Protein AF-A0A3M1WP30-F1 (afdb_monomer_lite)

pLDDT: mean 81.54, std 19.22, range [32.16, 98.12]

Secondary structure (DSSP, 8-state):
-----HHHHHHHTBTTB-GGGTHHHHHHS--TTTSSEEEETTTEEEE---GGG-EEEEE-SSTT-SS-SEEEEEE-SSS-EEEEEETTS-EEEEEETTS-EEES-SS-SSSEEESS----S-----SEEEEEE-SSS-EEEEEEE-SEEEEEEEEEEEETTTTEEEEEEEEEEEE--TT--EEEEEEEEEE--BTTTB----EEEEEEE-GGG-BTTB--EEEEEEESS---EETTEEPEEEEEEEEEE-GGGGSSS------------------PPPPPPPPPPPPP---------------

Foldseek 3Di:
DDADALVVVLVVCPPVDDSVVCVCVSVPDDGCPPQQWDADPPPGIGHAQDDDPQFRDFADPDPPDPGGQWTWGWDDDPFTWIFIDGPPADGCWTQTPVQAIEGSDSQDLENYYYPDDDDDPDDFFDPFKDKDFQAQDKDFRFWQDFAWWKKWKWKWDCDPPQRKIKIKIWIWIWHHDQVDIDIDIDMDMDIDADPPRHRQFYKDKDKDWPPVNADVSTIIITIIMYTNHFPDDDPNHGGIMIMHMHTPDDPQVVDSYRDDDDDDPPPPPPPDDDDDDDDDDDDDDDDDDDDDDDDDDDDDDDD

Sequence (303 aa):
MAKRNRDTLTGFFRGAIPPTAYGDLIESTFNLLDDGMDVDKENGLKLSAKGASQKLISFYEQMGDRSPAFSIGLETGQQQGLHIMERGKESRLYLQEGGNVGIGTDTPGYRLEVAGMAAMQGRVGTFAQGYVDADGGWHTILDNIDGCRAFEIMAQINDEKDQRHALTYAVLLIAAGRRGTRKQVRTVRAGSPWFWGRLWNKIGFRWRIDEANSTEGLTRYKLQMRSRTHYGKEGGRNKQMFYRITLLWDRNFEQAQYSPPVLTQDTERRDSRSNRPGTPTSPPKPPKDQKDERPGGIRINPR

Structure (mmCIF, N/CA/C/O backbone):
data_AF-A0A3M1WP30-F1
#
_entry.id   AF-A0A3M1WP30-F1
#
loop_
_atom_site.group_PDB
_atom_site.id
_atom_site.type_symbol
_atom_site.label_atom_id
_atom_site.label_alt_id
_atom_site.label_comp_id
_atom_site.label_asym_id
_atom_site.label_entity_id
_atom_site.label_seq_id
_atom_site.pdbx_PDB_ins_code
_atom_site.Cartn_x
_atom_site.Cartn_y
_atom_site.Cartn_z
_atom_site.occupancy
_atom_site.B_iso_or_equiv
_atom_site.auth_seq_id
_atom_site.auth_comp_id
_atom_site.auth_asym_id
_atom_site.auth_atom_id
_atom_site.pdbx_PDB_model_num
ATOM 1 N N . MET A 1 1 ? -10.562 25.061 38.818 1.00 57.28 1 MET A N 1
ATOM 2 C CA . MET A 1 1 ? -11.383 24.491 39.912 1.00 57.28 1 MET A CA 1
ATOM 3 C C . MET A 1 1 ? -11.086 23.005 40.022 1.00 57.28 1 MET A C 1
ATOM 5 O O . MET A 1 1 ? -10.812 22.393 38.997 1.00 57.28 1 MET A O 1
ATOM 9 N N . ALA A 1 2 ? -11.104 22.438 41.230 1.00 73.50 2 ALA A N 1
ATOM 10 C CA . ALA A 1 2 ? -10.937 20.996 41.418 1.00 73.50 2 ALA A CA 1
ATOM 11 C C . ALA A 1 2 ? -12.149 20.242 40.841 1.00 73.50 2 ALA A C 1
ATOM 13 O O . ALA A 1 2 ? -13.288 20.619 41.120 1.00 73.50 2 ALA A O 1
ATOM 14 N N . LYS A 1 3 ? -11.907 19.202 40.035 1.00 81.50 3 LYS A N 1
ATOM 15 C CA . LYS A 1 3 ? -12.957 18.325 39.492 1.00 81.50 3 LYS A CA 1
ATOM 16 C C . LYS A 1 3 ? -13.497 17.443 40.626 1.00 81.50 3 LYS A C 1
ATOM 18 O O . LYS A 1 3 ? -12.707 16.912 41.401 1.00 81.50 3 LYS A O 1
ATOM 23 N N . ARG A 1 4 ? -14.822 17.320 40.749 1.00 85.56 4 ARG A N 1
ATOM 24 C CA . ARG A 1 4 ? -15.506 16.546 41.803 1.00 85.56 4 ARG A CA 1
ATOM 25 C C . ARG A 1 4 ? -16.461 15.539 41.162 1.00 85.56 4 ARG A C 1
ATOM 27 O O . ARG A 1 4 ? -17.157 15.896 40.214 1.00 85.56 4 ARG A O 1
ATOM 34 N N . ASN A 1 5 ? -16.491 14.314 41.680 1.00 87.88 5 ASN A N 1
ATOM 35 C CA . ASN A 1 5 ? -17.460 13.292 41.275 1.00 87.88 5 ASN A CA 1
ATOM 36 C C . ASN A 1 5 ? -18.841 13.555 41.910 1.00 87.88 5 ASN A C 1
ATOM 38 O O . ASN A 1 5 ? -18.966 14.389 42.819 1.00 87.88 5 ASN A O 1
ATOM 42 N N . ARG A 1 6 ? -19.877 12.859 41.431 1.00 88.38 6 ARG A N 1
ATOM 43 C CA . ARG A 1 6 ? -21.267 13.001 41.894 1.00 88.38 6 ARG A CA 1
ATOM 44 C C . ARG A 1 6 ? -21.424 12.706 43.384 1.00 88.38 6 ARG A C 1
ATOM 46 O O . ARG A 1 6 ? -22.118 13.458 44.067 1.00 88.38 6 ARG A O 1
ATOM 53 N N . ASP A 1 7 ? -20.696 11.730 43.926 1.00 87.88 7 ASP A N 1
ATOM 54 C CA . ASP A 1 7 ? -20.698 11.430 45.367 1.00 87.88 7 ASP A CA 1
ATOM 55 C C . ASP A 1 7 ? -20.225 12.620 46.212 1.00 87.88 7 ASP A C 1
ATOM 57 O O . ASP A 1 7 ? -20.862 13.000 47.200 1.00 87.88 7 ASP A O 1
ATOM 61 N N . THR A 1 8 ? -19.132 13.268 45.799 1.00 87.00 8 THR A N 1
ATOM 62 C CA . THR A 1 8 ? -18.593 14.441 46.501 1.00 87.00 8 THR A CA 1
ATOM 63 C C . THR A 1 8 ? -19.541 15.635 46.398 1.00 87.00 8 THR A C 1
ATOM 65 O O . THR A 1 8 ? -19.716 16.369 47.372 1.00 87.00 8 THR A O 1
ATOM 68 N N . LEU A 1 9 ? -20.166 15.847 45.233 1.00 85.19 9 LEU A N 1
ATOM 69 C CA . LEU A 1 9 ? -21.166 16.904 45.044 1.00 85.19 9 LEU A CA 1
ATOM 70 C C . LEU A 1 9 ? -22.406 16.652 45.908 1.00 85.19 9 LEU A C 1
ATOM 72 O O . LEU A 1 9 ? -22.885 17.566 46.576 1.00 85.19 9 LEU A O 1
ATOM 76 N N . THR A 1 10 ? -22.868 15.406 45.971 1.00 83.75 10 THR A N 1
ATOM 77 C CA . THR A 1 10 ? -24.019 15.016 46.787 1.00 83.75 10 THR A CA 1
ATOM 78 C C . THR A 1 10 ? -23.745 15.206 48.277 1.00 83.75 10 THR A C 1
ATOM 80 O O . THR A 1 10 ? -24.618 15.669 49.015 1.00 83.75 10 THR A O 1
ATOM 83 N N . GLY A 1 11 ? -22.520 14.900 48.717 1.00 83.50 11 GLY A N 1
ATOM 84 C CA . GLY A 1 11 ? -22.050 15.157 50.076 1.00 83.50 11 GLY A CA 1
ATOM 85 C C . GLY A 1 11 ? -21.915 16.644 50.412 1.00 83.50 11 GLY A C 1
ATOM 86 O O . GLY A 1 11 ? -22.199 17.027 51.542 1.00 83.50 11 GLY A O 1
ATOM 87 N N . PHE A 1 12 ? -21.546 17.495 49.449 1.00 81.88 12 PHE A N 1
ATOM 88 C CA . PHE A 1 12 ? -21.363 18.937 49.669 1.00 81.88 12 PHE A CA 1
ATOM 89 C C . PHE A 1 12 ? -22.658 19.656 50.077 1.00 81.88 12 PHE A C 1
ATOM 91 O O . PHE A 1 12 ? -22.625 20.549 50.918 1.00 81.88 12 PHE A O 1
ATOM 98 N N . PHE A 1 13 ? -23.800 19.256 49.513 1.00 76.19 13 PHE A N 1
ATOM 99 C CA . PHE A 1 13 ? -25.110 19.839 49.839 1.00 76.19 13 PHE A CA 1
ATOM 100 C C . PHE A 1 13 ? -25.797 19.176 51.044 1.00 76.19 13 PHE A C 1
ATOM 102 O O . PHE A 1 13 ? -26.856 19.633 51.490 1.00 76.19 13 PHE A O 1
ATOM 109 N N . ARG A 1 14 ? -25.194 18.116 51.597 1.00 70.06 14 ARG A N 1
ATOM 110 C CA . ARG A 1 14 ? -25.759 17.342 52.701 1.00 70.06 14 ARG A CA 1
ATOM 111 C C . ARG A 1 14 ? -25.772 18.209 53.969 1.00 70.06 14 ARG A C 1
ATOM 113 O O . ARG A 1 14 ? -24.731 18.477 54.557 1.00 70.06 14 ARG A O 1
ATOM 120 N N . GLY A 1 15 ? -26.964 18.652 54.373 1.00 69.31 15 GLY A N 1
ATOM 121 C CA . GLY A 1 15 ? -27.196 19.460 55.580 1.00 69.31 15 GLY A CA 1
ATOM 122 C C . GLY A 1 15 ? -27.965 20.763 55.340 1.00 69.31 15 GLY A C 1
ATOM 123 O O . GLY A 1 15 ? -28.643 21.227 56.250 1.00 69.31 15 GLY A O 1
ATOM 124 N N . ALA A 1 16 ? -27.925 21.317 54.123 1.00 70.75 16 ALA A N 1
ATOM 125 C CA . ALA A 1 16 ? -28.704 22.506 53.758 1.00 70.75 16 ALA A CA 1
ATOM 126 C C . ALA A 1 16 ? -30.058 22.146 53.121 1.00 70.75 16 ALA A C 1
ATOM 128 O O . ALA A 1 16 ? -31.047 22.847 53.312 1.00 70.75 16 ALA A O 1
ATOM 129 N N . ILE A 1 17 ? -30.097 21.051 52.356 1.00 77.69 17 ILE A N 1
ATOM 130 C CA . ILE A 1 17 ? -31.265 20.554 51.620 1.00 77.69 17 ILE A CA 1
ATOM 131 C C . ILE A 1 17 ? -31.214 19.010 51.679 1.00 77.69 17 ILE A C 1
ATOM 133 O O . ILE A 1 17 ? -30.114 18.450 51.722 1.00 77.69 17 ILE A O 1
ATOM 137 N N . PRO A 1 18 ? -32.345 18.280 51.736 1.00 79.62 18 PRO A N 1
ATOM 138 C CA . PRO A 1 18 ? -32.331 16.819 51.652 1.00 79.62 18 PRO A CA 1
ATOM 139 C C . PRO A 1 18 ? -31.838 16.326 50.275 1.00 79.62 18 PRO A C 1
ATOM 141 O O . PRO A 1 18 ? -32.223 16.909 49.260 1.00 79.62 18 PRO A O 1
ATOM 144 N N . PRO A 1 19 ? -31.057 15.225 50.205 1.00 75.19 19 PRO A N 1
ATOM 145 C CA . PRO A 1 19 ? -30.537 14.676 48.946 1.00 75.19 19 PRO A CA 1
ATOM 146 C C . PRO A 1 19 ? -31.591 14.414 47.871 1.00 75.19 19 PRO A C 1
ATOM 148 O O . PRO A 1 19 ? -31.321 14.601 46.692 1.00 75.19 19 PRO A O 1
ATOM 151 N N . THR A 1 20 ? -32.809 14.044 48.263 1.00 81.25 20 THR A N 1
ATOM 152 C CA . THR A 1 20 ? -33.926 13.805 47.338 1.00 81.25 20 THR A CA 1
ATOM 153 C C . THR A 1 20 ? -34.357 15.046 46.558 1.00 81.25 20 THR A C 1
ATOM 155 O O . THR A 1 20 ? -34.971 14.906 45.511 1.00 81.25 20 THR A O 1
ATOM 158 N N . ALA A 1 21 ? -34.043 16.256 47.028 1.00 81.38 21 ALA A N 1
ATOM 159 C CA . ALA A 1 21 ? -34.433 17.487 46.345 1.00 81.38 21 ALA A CA 1
ATOM 160 C C . ALA A 1 21 ? -33.435 17.937 45.260 1.00 81.38 21 ALA A C 1
ATOM 162 O O . ALA A 1 21 ? -33.769 18.813 44.468 1.00 81.38 21 ALA A O 1
ATOM 163 N N . TYR A 1 22 ? -32.218 17.378 45.223 1.00 81.94 22 TYR A N 1
ATOM 164 C CA . TYR A 1 22 ? -31.171 17.765 44.262 1.00 81.94 22 TYR A CA 1
ATOM 165 C C . TYR A 1 22 ? -30.431 16.581 43.618 1.00 81.94 22 TYR A C 1
ATOM 167 O O . TYR A 1 22 ? -29.663 16.791 42.680 1.00 81.94 22 TYR A O 1
ATOM 175 N N . GLY A 1 23 ? -30.645 15.352 44.095 1.00 83.19 23 GLY A N 1
ATOM 176 C CA . GLY A 1 23 ? -30.002 14.141 43.582 1.00 83.19 23 GLY A CA 1
ATOM 177 C C . GLY A 1 23 ? -30.267 13.935 42.094 1.00 83.19 23 GLY A C 1
ATOM 178 O O . GLY A 1 23 ? -29.318 13.810 41.330 1.00 83.19 23 GLY A O 1
ATOM 179 N N . ASP A 1 24 ? -31.527 14.044 41.664 1.00 85.38 24 ASP A N 1
ATOM 180 C CA . ASP A 1 24 ? -31.904 13.900 40.251 1.00 85.38 24 ASP A CA 1
ATOM 181 C C . ASP A 1 24 ? -31.203 14.929 39.352 1.00 85.38 24 ASP A C 1
ATOM 183 O O . ASP A 1 24 ? -30.845 14.627 38.214 1.00 85.38 24 ASP A O 1
ATOM 187 N N . LEU A 1 25 ? -30.950 16.142 39.857 1.00 87.94 25 LEU A N 1
ATOM 188 C CA . LEU A 1 25 ? -30.200 17.159 39.122 1.00 87.94 25 LEU A CA 1
ATOM 189 C C . LEU A 1 25 ? -28.723 16.763 38.988 1.00 87.94 25 LEU A C 1
ATOM 191 O O . LEU A 1 25 ? -28.169 16.847 37.897 1.00 87.94 25 LEU A O 1
ATOM 195 N N . ILE A 1 26 ? -28.083 16.318 40.074 1.00 85.44 26 ILE A N 1
ATOM 196 C CA . ILE A 1 26 ? -26.675 15.881 40.045 1.00 85.44 26 ILE A CA 1
ATOM 197 C C . ILE A 1 26 ? -26.499 14.672 39.113 1.00 85.44 26 ILE A C 1
ATOM 199 O O . ILE A 1 26 ? -25.543 14.634 38.336 1.00 85.44 26 ILE A O 1
ATOM 203 N N . GLU A 1 27 ? -27.431 13.722 39.150 1.00 86.06 27 GLU A N 1
ATOM 204 C CA . GLU A 1 27 ? -27.399 12.515 38.320 1.00 86.06 27 GLU A CA 1
ATOM 205 C C . GLU A 1 27 ? -27.688 12.809 36.841 1.00 86.06 27 GLU A C 1
ATOM 207 O O . GLU A 1 27 ? -27.014 12.275 35.965 1.00 86.06 27 GLU A O 1
ATOM 212 N N . SER A 1 28 ? -28.635 13.704 36.539 1.00 85.31 28 SER A N 1
ATOM 213 C CA . SER A 1 28 ? -28.975 14.067 35.152 1.00 85.31 28 SER A CA 1
ATOM 214 C C . SER A 1 28 ? -27.973 15.015 34.486 1.00 85.31 28 SER A C 1
ATOM 216 O O . SER A 1 28 ? -28.001 15.182 33.265 1.00 85.31 28 SER A O 1
ATOM 218 N N . THR A 1 29 ? -27.081 15.641 35.260 1.00 86.00 29 THR A N 1
ATOM 219 C CA . THR A 1 29 ? -26.071 16.559 34.724 1.00 86.00 29 THR A CA 1
ATOM 220 C C . THR A 1 29 ? -24.807 15.806 34.333 1.00 86.00 29 THR A C 1
ATOM 222 O O . THR A 1 29 ? -24.374 14.886 35.022 1.00 86.00 29 THR A O 1
ATOM 225 N N . PHE A 1 30 ? -24.164 16.248 33.255 1.00 83.31 30 PHE A N 1
ATOM 226 C CA . PHE A 1 30 ? -22.874 15.728 32.819 1.00 83.31 30 PHE A CA 1
ATOM 227 C C . PHE A 1 30 ? -21.764 15.958 33.870 1.00 83.31 30 PHE A C 1
ATOM 229 O O . PHE A 1 30 ? -21.541 17.090 34.311 1.00 83.31 30 PHE A O 1
ATOM 236 N N . ASN A 1 31 ? -21.037 14.903 34.244 1.00 87.69 31 ASN A N 1
ATOM 237 C CA . ASN A 1 31 ? -19.919 14.935 35.185 1.00 87.69 31 ASN A CA 1
ATOM 238 C C . ASN A 1 31 ? -18.613 14.469 34.525 1.00 87.69 31 ASN A C 1
ATOM 240 O O . ASN A 1 31 ? -18.486 13.331 34.084 1.00 87.69 31 ASN A O 1
ATOM 244 N N . LEU A 1 32 ? -17.596 15.334 34.555 1.00 82.62 32 LEU A N 1
ATOM 245 C CA . LEU A 1 32 ? -16.324 15.107 33.864 1.00 82.62 32 LEU A CA 1
ATOM 246 C C . LEU A 1 32 ? -15.567 13.845 34.325 1.00 82.62 32 LEU A C 1
ATOM 248 O O . LEU A 1 32 ? -14.841 13.243 33.539 1.00 82.62 32 LEU A O 1
ATOM 252 N N . LEU A 1 33 ? -15.665 13.473 35.607 1.00 82.38 33 LEU A N 1
ATOM 253 C CA . LEU A 1 33 ? -14.934 12.322 36.156 1.00 82.38 33 LEU A CA 1
ATOM 254 C C . LEU A 1 33 ? -15.713 11.021 35.950 1.00 82.38 33 LEU A C 1
ATOM 256 O O . LEU A 1 33 ? -15.149 10.004 35.523 1.00 82.38 33 LEU A O 1
ATOM 260 N N . ASP A 1 34 ? -17.010 11.072 36.234 1.00 84.81 34 ASP A N 1
ATOM 261 C CA . ASP A 1 34 ? -17.861 9.888 36.247 1.00 84.81 34 ASP A CA 1
ATOM 262 C C . ASP A 1 34 ? -18.247 9.462 34.826 1.00 84.81 34 ASP A C 1
ATOM 264 O O . ASP A 1 34 ? -18.150 8.277 34.505 1.00 84.81 34 ASP A O 1
ATOM 268 N N . ASP A 1 35 ? -18.531 10.415 33.933 1.00 86.25 35 ASP A N 1
ATOM 269 C CA . ASP A 1 35 ? -18.965 10.123 32.559 1.00 86.25 35 ASP A CA 1
ATOM 270 C C . ASP A 1 35 ? -17.793 9.868 31.601 1.00 86.25 35 ASP A C 1
ATOM 272 O O . ASP A 1 35 ? -17.994 9.535 30.437 1.00 86.25 35 ASP A O 1
ATOM 276 N N . GLY A 1 36 ? -16.549 10.011 32.076 1.00 85.75 36 GLY A N 1
ATOM 277 C CA . GLY A 1 36 ? -15.356 9.703 31.283 1.00 85.75 36 GLY A CA 1
ATOM 278 C C . GLY A 1 36 ? -15.144 10.627 30.088 1.00 85.75 36 GLY A C 1
ATOM 279 O O . GLY A 1 36 ? -14.413 10.258 29.173 1.00 85.75 36 GLY A O 1
ATOM 280 N N . MET A 1 37 ? -15.760 11.808 30.086 1.00 89.38 37 MET A N 1
ATOM 281 C CA . MET A 1 37 ? -15.593 12.797 29.031 1.00 89.38 37 MET A CA 1
ATOM 282 C C . MET A 1 37 ? -15.163 14.149 29.615 1.00 89.38 37 MET A C 1
ATOM 284 O O . MET A 1 37 ? -15.644 14.599 30.650 1.00 89.38 37 MET A O 1
ATOM 288 N N . ASP A 1 38 ? -14.204 14.797 28.967 1.00 89.81 38 ASP A N 1
ATOM 289 C CA . ASP A 1 38 ? -13.584 16.034 29.446 1.00 89.81 38 ASP A CA 1
ATOM 290 C C . ASP A 1 38 ? -13.132 16.875 28.253 1.00 89.81 38 ASP A C 1
ATOM 292 O O . ASP A 1 38 ? -12.909 16.345 27.166 1.00 89.81 38 ASP A O 1
ATOM 296 N N . VAL A 1 39 ? -12.993 18.184 28.447 1.00 90.00 39 VAL A N 1
ATOM 297 C CA . VAL A 1 39 ? -12.445 19.078 27.424 1.00 90.00 39 VAL A CA 1
ATOM 298 C C . VAL A 1 39 ? -11.394 19.965 28.067 1.00 90.00 39 VAL A C 1
ATOM 300 O O . VAL A 1 39 ? -11.679 20.684 29.026 1.00 90.00 39 VAL A O 1
ATOM 303 N N . ASP A 1 40 ? -10.180 19.942 27.526 1.00 90.88 40 ASP A N 1
ATOM 304 C CA . ASP A 1 40 ? -9.119 20.856 27.939 1.00 90.88 40 ASP A CA 1
ATOM 305 C C . ASP A 1 40 ? -8.350 21.426 26.739 1.00 90.88 40 ASP A C 1
ATOM 307 O O . ASP A 1 40 ? -8.510 20.995 25.597 1.00 90.88 40 ASP A O 1
ATOM 311 N N . LYS A 1 41 ? -7.559 22.474 26.992 1.00 93.44 41 LYS A N 1
ATOM 312 C CA . LYS A 1 41 ? -6.848 23.208 25.935 1.00 93.44 41 LYS A CA 1
ATOM 313 C C . LYS A 1 41 ? -5.716 22.403 25.293 1.00 93.44 41 LYS A C 1
ATOM 315 O O . LYS A 1 41 ? -5.298 22.757 24.198 1.00 93.44 41 LYS A O 1
ATOM 320 N N . GLU A 1 42 ? -5.196 21.396 25.985 1.00 95.75 42 GLU A N 1
ATOM 321 C CA . GLU A 1 42 ? -4.033 20.622 25.547 1.00 95.75 42 GLU A CA 1
ATOM 322 C C . GLU A 1 42 ? -4.457 19.417 24.703 1.00 95.75 42 GLU A C 1
ATOM 324 O O . GLU A 1 42 ? -3.869 19.152 23.660 1.00 95.75 42 GLU A O 1
ATOM 329 N N . ASN A 1 43 ? -5.518 18.728 25.122 1.00 91.31 43 ASN A N 1
ATOM 330 C CA . ASN A 1 43 ? -5.942 17.443 24.572 1.00 91.31 43 ASN A CA 1
ATOM 331 C C . ASN A 1 43 ? -7.258 17.524 23.780 1.00 91.31 43 ASN A C 1
ATOM 333 O O . ASN A 1 43 ? -7.644 16.551 23.137 1.00 91.31 43 ASN A O 1
ATOM 337 N N . GLY A 1 44 ? -7.976 18.651 23.827 1.00 94.19 44 GLY A N 1
ATOM 338 C CA . GLY A 1 44 ? -9.295 18.774 23.207 1.00 94.19 44 GLY A CA 1
ATOM 339 C C . GLY A 1 44 ? -10.339 17.899 23.908 1.00 94.19 44 GLY A C 1
ATOM 340 O O . GLY A 1 44 ? -10.371 17.851 25.138 1.00 94.19 44 GLY A O 1
ATOM 341 N N . LEU A 1 45 ? -11.208 17.236 23.131 1.00 93.50 45 LEU A N 1
ATOM 342 C CA . LEU A 1 45 ? -12.204 16.292 23.649 1.00 93.50 45 LEU A CA 1
ATOM 343 C C . LEU A 1 45 ? -11.530 14.981 24.060 1.00 93.50 45 LEU A C 1
ATOM 345 O O . LEU A 1 45 ? -10.978 14.261 23.232 1.00 93.50 45 LEU A O 1
ATOM 349 N N . LYS A 1 46 ? -11.652 14.644 25.337 1.00 92.50 46 LYS A N 1
ATOM 350 C CA . LYS A 1 46 ? -11.152 13.406 25.924 1.00 92.50 46 LYS A CA 1
ATOM 351 C C . LYS A 1 46 ? -12.321 12.475 26.154 1.00 92.50 46 LYS A C 1
ATOM 353 O O . LYS A 1 46 ? -13.330 12.896 26.711 1.00 92.50 46 LYS A O 1
ATOM 358 N N . LEU A 1 47 ? -12.149 11.220 25.762 1.00 92.50 47 LEU A N 1
ATOM 359 C CA . LEU A 1 47 ? -13.086 10.137 26.019 1.00 92.50 47 LEU A CA 1
ATOM 360 C C . LEU A 1 47 ? -12.317 8.999 26.686 1.00 92.50 47 LEU A C 1
ATOM 362 O O . LEU A 1 47 ? -11.227 8.636 26.248 1.00 92.50 47 LEU A O 1
ATOM 366 N N . SER A 1 48 ? -12.883 8.439 27.742 1.00 89.62 48 SER A N 1
ATOM 367 C CA . SER A 1 48 ? -12.353 7.287 28.454 1.00 89.62 48 SER A CA 1
ATOM 368 C C . SER A 1 48 ? -13.426 6.216 28.472 1.00 89.62 48 SER A C 1
ATOM 370 O O . SER A 1 48 ? -14.556 6.471 28.888 1.00 89.62 48 SER A O 1
ATOM 372 N N . ALA A 1 49 ? -13.076 5.021 28.000 1.00 87.75 49 ALA A N 1
ATOM 373 C CA . ALA A 1 49 ? -14.008 3.914 28.002 1.00 87.75 49 ALA A CA 1
ATOM 374 C C . ALA A 1 49 ? -14.336 3.516 29.447 1.00 87.75 49 ALA A C 1
ATOM 376 O O . ALA A 1 49 ? -13.457 3.461 30.311 1.00 87.75 49 ALA A O 1
ATOM 377 N N . LYS A 1 50 ? -15.617 3.261 29.718 1.00 82.00 50 LYS A N 1
ATOM 378 C CA . LYS A 1 50 ? -16.109 2.914 31.054 1.00 82.00 50 LYS A CA 1
ATOM 379 C C . LYS A 1 50 ? -16.647 1.488 31.080 1.00 82.00 50 LYS A C 1
ATOM 381 O O . LYS A 1 50 ? -17.343 1.040 30.164 1.00 82.00 50 LYS A O 1
ATOM 386 N N . GLY A 1 51 ? -16.361 0.799 32.183 1.00 78.81 51 GLY A N 1
ATOM 387 C CA . GLY A 1 51 ? -16.815 -0.569 32.421 1.00 78.81 51 GLY A CA 1
ATOM 388 C C . GLY A 1 51 ? -16.262 -1.570 31.404 1.00 78.81 51 GLY A C 1
ATOM 389 O O . GLY A 1 51 ? -15.257 -1.328 30.745 1.00 78.81 51 GLY A O 1
ATOM 390 N N . ALA A 1 52 ? -16.934 -2.713 31.275 1.00 81.12 52 ALA A N 1
ATOM 391 C CA . ALA A 1 52 ? -16.465 -3.816 30.437 1.00 81.12 52 ALA A CA 1
ATOM 392 C C . ALA A 1 52 ? -16.675 -3.604 28.926 1.00 81.12 52 ALA A C 1
ATOM 394 O O . ALA A 1 52 ? -16.134 -4.366 28.136 1.00 81.12 52 ALA A O 1
ATOM 395 N N . SER A 1 53 ? -17.472 -2.612 28.503 1.00 82.56 53 SER A N 1
ATOM 396 C CA . SER A 1 53 ? -17.847 -2.491 27.083 1.00 82.56 53 SER A CA 1
ATOM 397 C C . SER A 1 53 ? -16.725 -1.972 26.185 1.00 82.56 53 SER A C 1
ATOM 399 O O . SER A 1 53 ? -16.816 -2.137 24.975 1.00 82.56 53 SER A O 1
ATOM 401 N N . GLN A 1 54 ? -15.735 -1.288 26.769 1.00 89.00 54 GLN A N 1
ATOM 402 C CA . GLN A 1 54 ? -14.648 -0.571 26.090 1.00 89.00 54 GLN A CA 1
ATOM 403 C C . GLN A 1 54 ? -15.069 0.424 24.980 1.00 89.00 54 GLN A C 1
ATOM 405 O O . GLN A 1 54 ? -14.230 0.984 24.271 1.00 89.00 54 GLN A O 1
ATOM 410 N N . LYS A 1 55 ? -16.369 0.714 24.839 1.00 92.06 55 LYS A N 1
ATOM 411 C CA . LYS A 1 55 ? -16.900 1.667 23.859 1.00 92.06 55 LYS A CA 1
ATOM 412 C C . LYS A 1 55 ? -16.662 3.102 24.316 1.00 92.06 55 LYS A C 1
ATOM 414 O O . LYS A 1 55 ? -16.886 3.442 25.475 1.00 92.06 55 LYS A O 1
ATOM 419 N N . LEU A 1 56 ? -16.274 3.944 23.364 1.00 94.56 56 LEU A N 1
ATOM 420 C CA . LEU A 1 56 ? -16.129 5.391 23.521 1.00 94.56 56 LEU A CA 1
ATOM 421 C C . LEU A 1 56 ? -17.316 6.134 22.902 1.00 94.56 56 LEU A C 1
ATOM 423 O O . LEU A 1 56 ? -17.858 7.052 23.505 1.00 94.56 56 LEU A O 1
ATOM 427 N N . ILE A 1 57 ? -17.729 5.730 21.696 1.00 94.94 57 ILE A N 1
ATOM 428 C CA . ILE A 1 57 ? -18.827 6.350 20.942 1.00 94.94 57 ILE A CA 1
ATOM 429 C C . ILE A 1 57 ? -19.698 5.243 20.352 1.00 94.94 57 ILE A C 1
ATOM 431 O O . ILE A 1 57 ? -19.188 4.255 19.827 1.00 94.94 57 ILE A O 1
ATOM 435 N N . SER A 1 58 ? -21.018 5.396 20.432 1.00 95.19 58 SER A N 1
ATOM 436 C CA . SER A 1 58 ? -21.989 4.435 19.902 1.00 95.19 58 SER A CA 1
ATOM 437 C C . SER A 1 58 ? -23.000 5.138 19.001 1.00 95.19 58 SER A C 1
ATOM 439 O O . SER A 1 58 ? -23.550 6.171 19.372 1.00 95.19 58 SER A O 1
ATOM 441 N N . PHE A 1 59 ? -23.254 4.560 17.831 1.00 97.12 59 PHE A N 1
ATOM 442 C CA . PHE A 1 59 ? -24.162 5.076 16.812 1.00 97.12 59 PHE A CA 1
ATOM 443 C C . PHE A 1 59 ? -25.362 4.141 16.693 1.00 97.12 59 PHE A C 1
ATOM 445 O O . PHE A 1 59 ? -25.206 2.966 16.358 1.00 97.12 59 PHE A O 1
ATOM 452 N N . TYR A 1 60 ? -26.553 4.656 16.970 1.00 97.31 60 TYR A N 1
ATOM 453 C CA . TYR A 1 60 ? -27.815 3.925 16.884 1.00 97.31 60 TYR A CA 1
ATOM 454 C C . TYR A 1 60 ? -28.597 4.396 15.656 1.00 97.31 60 TYR A C 1
ATOM 456 O O . TYR A 1 60 ? -28.542 5.577 15.318 1.00 97.31 60 TYR A O 1
ATOM 464 N N . GLU A 1 61 ? -29.330 3.497 14.996 1.00 96.44 61 GLU A N 1
ATOM 465 C CA . GLU A 1 61 ? -30.250 3.900 13.921 1.00 96.44 61 GLU A CA 1
ATOM 466 C C . GLU A 1 61 ? -31.492 4.577 14.504 1.00 96.44 61 GLU A C 1
ATOM 468 O O . GLU A 1 61 ? -32.006 5.546 13.947 1.00 96.44 61 GLU A O 1
ATOM 473 N N . GLN A 1 62 ? -31.952 4.087 15.657 1.00 96.38 62 GLN A N 1
ATOM 474 C CA . GLN A 1 62 ? -33.077 4.635 16.404 1.00 96.38 62 GLN A CA 1
ATOM 475 C C . GLN A 1 62 ? -32.763 4.618 17.899 1.00 96.38 62 GLN A C 1
ATOM 477 O O . GLN A 1 62 ? -32.143 3.685 18.396 1.00 96.38 62 GLN A O 1
ATOM 482 N N . MET A 1 63 ? -33.244 5.607 18.655 1.00 92.19 63 MET A N 1
ATOM 483 C CA . MET A 1 63 ? -33.007 5.667 20.109 1.00 92.19 63 MET A CA 1
ATOM 484 C C . MET A 1 63 ? -33.611 4.481 20.884 1.00 92.19 63 MET A C 1
ATOM 486 O O . MET A 1 63 ? -33.190 4.207 22.002 1.00 92.19 63 MET A O 1
ATOM 490 N N . GLY A 1 64 ? -34.591 3.779 20.303 1.00 94.62 64 GLY A N 1
ATOM 491 C CA . GLY A 1 64 ? -35.191 2.574 20.888 1.00 94.62 64 GLY A CA 1
ATOM 492 C C . GLY A 1 64 ? -34.407 1.279 20.640 1.00 94.62 64 GLY A C 1
ATOM 493 O O . GLY A 1 64 ? -34.789 0.229 21.160 1.00 94.62 64 GLY A O 1
ATOM 494 N N . ASP A 1 65 ? -33.337 1.322 19.843 1.00 95.44 65 ASP A N 1
ATOM 495 C CA . ASP A 1 65 ? -32.518 0.151 19.541 1.00 95.44 65 ASP A CA 1
ATOM 496 C C . ASP A 1 65 ? -31.802 -0.369 20.795 1.00 95.44 65 ASP A C 1
ATOM 498 O O . ASP A 1 65 ? -31.200 0.376 21.565 1.00 95.44 65 ASP A O 1
ATOM 502 N N . ARG A 1 66 ? -31.789 -1.695 20.968 1.00 93.31 66 ARG A N 1
ATOM 503 C CA . ARG A 1 66 ? -31.125 -2.351 22.112 1.00 93.31 66 ARG A CA 1
ATOM 504 C C . ARG A 1 66 ? -29.599 -2.374 22.017 1.00 93.31 66 ARG A C 1
ATOM 506 O O . ARG A 1 66 ? -28.928 -2.663 23.004 1.00 93.31 66 ARG A O 1
ATOM 513 N N . SER A 1 67 ? -29.045 -2.154 20.830 1.00 92.94 67 SER A N 1
ATOM 514 C CA . SER A 1 67 ? -27.605 -2.147 20.584 1.00 92.94 67 SER A CA 1
ATOM 515 C C . SER A 1 67 ? -27.268 -1.196 19.438 1.00 92.94 67 SER A C 1
ATOM 517 O O . SER A 1 67 ? -28.100 -0.995 18.554 1.00 92.94 67 SER A O 1
ATOM 519 N N . PRO A 1 68 ? -26.068 -0.597 19.430 1.00 95.31 68 PRO A N 1
ATOM 520 C CA . PRO A 1 68 ? -25.697 0.332 18.375 1.00 95.31 68 PRO A CA 1
ATOM 521 C C . PRO A 1 68 ? -25.499 -0.394 17.040 1.00 95.31 68 PRO A C 1
ATOM 523 O O . PRO A 1 68 ? -25.112 -1.563 17.002 1.00 95.31 68 PRO A O 1
ATOM 526 N N . ALA A 1 69 ? -25.760 0.295 15.930 1.00 96.31 69 ALA A N 1
ATOM 527 C CA . ALA A 1 69 ? -25.391 -0.161 14.591 1.00 96.31 69 ALA A CA 1
ATOM 528 C C . ALA A 1 69 ? -23.864 -0.168 14.407 1.00 96.31 69 ALA A C 1
ATOM 530 O O . ALA A 1 69 ? -23.314 -1.151 13.910 1.00 96.31 69 ALA A O 1
ATOM 531 N N . PHE A 1 70 ? -23.187 0.881 14.888 1.00 97.12 70 PHE A N 1
ATOM 532 C CA . PHE A 1 70 ? -21.726 0.979 14.912 1.00 97.12 70 PHE A CA 1
ATOM 533 C C . PHE A 1 70 ? -21.216 1.509 16.249 1.00 97.12 70 PHE A C 1
ATOM 535 O O . PHE A 1 70 ? -21.891 2.292 16.916 1.00 97.12 70 PHE A O 1
ATOM 542 N N . SER A 1 71 ? -19.994 1.147 16.624 1.00 96.19 71 SER A N 1
ATOM 543 C CA . SER A 1 71 ? -19.304 1.764 17.758 1.00 96.19 71 SER A CA 1
ATOM 544 C C . SER A 1 71 ? -17.829 2.001 17.478 1.00 96.19 71 SER A C 1
ATOM 546 O O . SER A 1 71 ? -17.201 1.243 16.743 1.00 96.19 71 SER A O 1
ATOM 548 N N . ILE A 1 72 ? -17.290 3.041 18.108 1.00 96.88 72 ILE A N 1
ATOM 549 C CA . ILE A 1 72 ? -15.856 3.289 18.236 1.00 96.88 72 ILE A CA 1
ATOM 550 C C . ILE A 1 72 ? -15.472 2.943 19.671 1.00 96.88 72 ILE A C 1
ATOM 552 O O . ILE A 1 72 ? -16.126 3.400 20.613 1.00 96.88 72 ILE A O 1
ATOM 556 N N . GLY A 1 73 ? -14.431 2.140 19.839 1.00 94.88 73 GLY A N 1
ATOM 557 C CA . GLY A 1 73 ? -13.993 1.628 21.136 1.00 94.88 73 GLY A CA 1
ATOM 558 C C . GLY A 1 73 ? -12.502 1.332 21.167 1.00 94.88 73 GLY A C 1
ATOM 559 O O . GLY A 1 73 ? -11.821 1.436 20.144 1.00 94.88 73 GLY A O 1
ATOM 560 N N . LEU A 1 74 ? -12.009 1.001 22.354 1.00 93.81 74 LEU A N 1
ATOM 561 C CA . LEU A 1 74 ? -10.632 0.579 22.574 1.00 93.81 74 LEU A CA 1
ATOM 562 C C . LEU A 1 74 ? -10.585 -0.934 22.767 1.00 93.81 74 LEU A C 1
ATOM 564 O O . LEU A 1 74 ? -11.449 -1.499 23.425 1.00 93.81 74 LEU A O 1
ATOM 568 N N . GLU A 1 75 ? -9.550 -1.577 22.245 1.00 89.88 75 GLU A N 1
ATOM 569 C CA . GLU A 1 75 ? -9.202 -2.934 22.650 1.00 89.88 75 GLU A CA 1
ATOM 570 C C . GLU A 1 75 ? -8.154 -2.857 23.761 1.00 89.88 75 GLU A C 1
ATOM 572 O O . GLU A 1 75 ? -7.152 -2.143 23.647 1.00 89.88 75 GLU A O 1
ATOM 577 N N . THR A 1 76 ? -8.396 -3.570 24.859 1.00 81.81 76 THR A N 1
ATOM 578 C CA . THR A 1 76 ? -7.529 -3.550 26.041 1.00 81.81 76 THR A CA 1
ATOM 579 C C . THR A 1 76 ? -7.014 -4.961 26.286 1.00 81.81 76 THR A C 1
ATOM 581 O O . THR A 1 76 ? -7.772 -5.837 26.689 1.00 81.81 76 THR A O 1
ATOM 584 N N . GLY A 1 77 ? -5.724 -5.207 26.055 1.00 80.06 77 GLY A N 1
ATOM 585 C CA . GLY A 1 77 ? -5.166 -6.554 26.174 1.00 80.06 77 GLY A CA 1
ATOM 586 C C . GLY A 1 77 ? -3.791 -6.705 25.530 1.00 80.06 77 GLY A C 1
ATOM 587 O O . GLY A 1 77 ? -2.943 -5.823 25.644 1.00 80.06 77 GLY A O 1
ATOM 588 N N . GLN A 1 78 ? -3.555 -7.846 24.876 1.00 74.75 78 GLN A N 1
ATOM 589 C CA . GLN A 1 78 ? -2.303 -8.116 24.151 1.00 74.75 78 GLN A CA 1
ATOM 590 C C . GLN A 1 78 ? -2.217 -7.354 22.820 1.00 74.75 78 GLN A C 1
ATOM 592 O O . GLN A 1 78 ? -1.127 -7.003 22.380 1.00 74.75 78 GLN A O 1
ATOM 597 N N . GLN A 1 79 ? -3.359 -7.071 22.195 1.00 81.69 79 GLN A N 1
ATOM 598 C CA . GLN A 1 79 ? -3.459 -6.255 20.990 1.00 81.69 79 GLN A CA 1
ATOM 599 C C . GLN A 1 79 ? -4.237 -5.005 21.350 1.00 81.69 79 GLN A C 1
ATOM 601 O O . GLN A 1 79 ? -5.451 -4.982 21.259 1.00 81.69 79 GLN A O 1
ATOM 606 N N . GLN A 1 80 ? -3.532 -3.989 21.834 1.00 92.12 80 GLN A N 1
ATOM 607 C CA . GLN A 1 80 ? -4.148 -2.707 22.165 1.00 92.12 80 GLN A CA 1
ATOM 608 C C . GLN A 1 80 ? -4.360 -1.892 20.892 1.00 92.12 80 GLN A C 1
ATOM 610 O O . GLN A 1 80 ? -3.548 -1.955 19.960 1.00 92.12 80 GLN A O 1
ATOM 615 N N . GLY A 1 81 ? -5.456 -1.142 20.834 1.00 94.81 81 GLY A N 1
ATOM 616 C CA . GLY A 1 81 ? -5.784 -0.352 19.654 1.00 94.81 81 GLY A CA 1
ATOM 617 C C . GLY A 1 81 ? -7.147 0.322 19.712 1.00 94.81 81 GLY A C 1
ATOM 618 O O . GLY A 1 81 ? -7.903 0.174 20.670 1.00 94.81 81 GLY A O 1
ATOM 619 N N . LEU A 1 82 ? -7.447 1.080 18.660 1.00 96.00 82 LEU A N 1
ATOM 620 C CA . LEU A 1 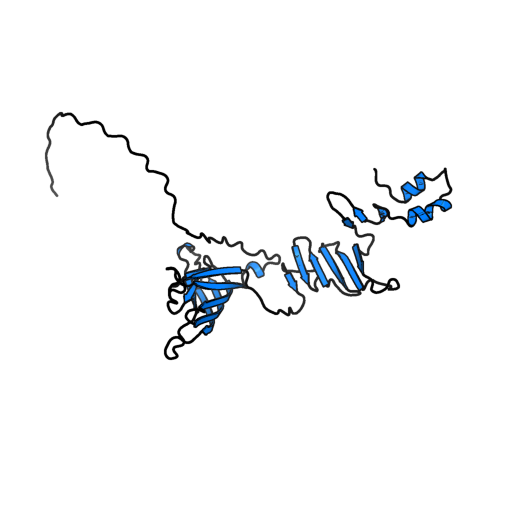82 ? -8.746 1.703 18.421 1.00 96.00 82 LEU A CA 1
ATOM 621 C C . LEU A 1 82 ? -9.478 0.917 17.335 1.00 96.00 82 LEU A C 1
ATOM 623 O O . LEU A 1 82 ? -8.913 0.676 16.267 1.00 96.00 82 LEU A O 1
ATOM 627 N N . HIS A 1 83 ? -10.745 0.582 17.560 1.00 95.88 83 HIS A N 1
ATOM 628 C CA . HIS A 1 83 ? -11.537 -0.154 16.580 1.00 95.88 83 HIS A CA 1
ATOM 629 C C . HIS A 1 83 ? -12.858 0.522 16.214 1.00 95.88 83 HIS A C 1
ATOM 631 O O . HIS A 1 83 ? -13.448 1.270 16.996 1.00 95.88 83 HIS A O 1
ATOM 637 N N . ILE A 1 84 ? -13.323 0.248 14.995 1.00 97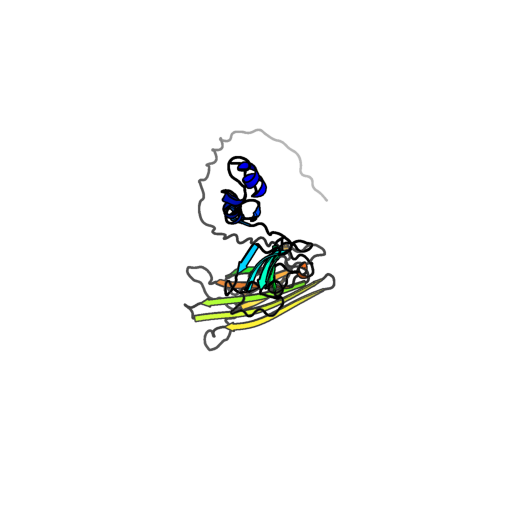.38 84 ILE A N 1
ATOM 638 C CA . ILE A 1 84 ? -14.683 0.538 14.541 1.00 97.38 84 ILE A CA 1
ATOM 639 C C . ILE A 1 84 ? -15.388 -0.797 14.347 1.00 97.38 84 ILE A C 1
ATOM 641 O O . ILE A 1 84 ? -14.996 -1.591 13.489 1.00 97.38 84 ILE A O 1
ATOM 645 N N . MET A 1 85 ? -16.440 -1.031 15.122 1.00 95.12 85 MET A N 1
ATOM 646 C CA . MET A 1 85 ? -17.199 -2.279 15.112 1.00 95.12 85 MET A CA 1
ATOM 647 C C . MET A 1 85 ? -18.582 -2.069 14.506 1.00 95.12 85 MET A C 1
ATOM 649 O O . MET A 1 85 ? -19.215 -1.038 14.734 1.00 95.12 85 MET A O 1
ATOM 653 N N . GLU A 1 86 ? -19.060 -3.073 13.778 1.00 95.00 86 GLU A N 1
ATOM 654 C CA . GLU A 1 86 ? -20.462 -3.193 13.368 1.00 95.00 86 GLU A CA 1
ATOM 655 C C . GLU A 1 86 ? -21.197 -4.111 14.351 1.00 95.00 86 GLU A C 1
ATOM 657 O O . GLU A 1 86 ? -20.607 -5.034 14.917 1.00 95.00 86 GLU A O 1
ATOM 662 N N . ARG A 1 87 ? -22.499 -3.881 14.541 1.00 92.75 87 ARG A N 1
ATOM 663 C CA . ARG A 1 87 ? -23.366 -4.700 15.396 1.00 92.75 87 ARG A CA 1
ATOM 664 C C . ARG A 1 87 ? -23.144 -6.205 15.181 1.00 92.75 87 ARG A C 1
ATOM 666 O O . ARG A 1 87 ? -23.404 -6.733 14.103 1.00 92.75 87 ARG A O 1
ATOM 673 N N . GLY A 1 88 ? -22.732 -6.895 16.246 1.00 84.94 88 GLY A N 1
ATOM 674 C CA . GLY A 1 88 ? -22.594 -8.356 16.268 1.00 84.94 88 GLY A CA 1
ATOM 675 C C . GLY A 1 88 ? -21.469 -8.908 15.387 1.00 84.94 88 GLY A C 1
ATOM 676 O O . GLY A 1 88 ? -21.519 -10.083 15.031 1.00 84.94 88 GLY A O 1
ATOM 677 N N . LYS A 1 89 ? -20.494 -8.078 15.003 1.00 85.75 89 LYS A N 1
ATOM 678 C CA . LYS A 1 89 ? -19.346 -8.475 14.184 1.00 85.75 89 LYS A CA 1
ATOM 679 C C . LYS A 1 89 ? -18.032 -8.043 14.818 1.00 85.75 89 LYS A C 1
ATOM 681 O O . LYS A 1 89 ? -18.005 -7.159 15.673 1.00 85.75 89 LYS A O 1
ATOM 686 N N . GLU A 1 90 ? -16.959 -8.647 14.320 1.00 82.88 90 GLU A N 1
ATOM 687 C CA . GLU A 1 90 ? -15.588 -8.223 14.587 1.00 82.88 90 GLU A CA 1
ATOM 688 C C . GLU A 1 90 ? -15.306 -6.804 14.070 1.00 82.88 90 GLU A C 1
ATOM 690 O O . GLU A 1 90 ? -16.084 -6.205 13.310 1.00 82.88 90 GLU A O 1
ATOM 695 N N . SER A 1 91 ? -14.145 -6.282 14.462 1.00 91.69 91 SER A N 1
ATOM 696 C CA . SER A 1 91 ? -13.618 -4.992 14.019 1.00 91.69 91 SER A CA 1
ATOM 697 C C . SER A 1 91 ? -13.630 -4.867 12.488 1.00 91.69 91 SER A C 1
ATOM 699 O O . SER A 1 91 ? -13.022 -5.651 11.759 1.00 91.69 91 SER A O 1
ATOM 701 N N . ARG A 1 92 ? -14.317 -3.841 11.972 1.00 95.75 92 ARG A N 1
ATOM 702 C CA . ARG A 1 92 ? -14.322 -3.499 10.540 1.00 95.75 92 ARG A CA 1
ATOM 703 C C . ARG A 1 92 ? -13.060 -2.750 10.144 1.00 95.75 92 ARG A C 1
ATOM 705 O O . ARG A 1 92 ? -12.497 -3.024 9.088 1.00 95.75 92 ARG A O 1
ATOM 712 N N . LEU A 1 93 ? -12.631 -1.837 11.007 1.00 97.19 93 LEU A N 1
ATOM 713 C CA . LEU A 1 93 ? -11.359 -1.135 10.929 1.00 97.19 93 LEU A CA 1
ATOM 714 C C . LEU A 1 93 ? -10.694 -1.233 12.296 1.00 97.19 93 LEU A C 1
ATOM 716 O O . LEU A 1 93 ? -11.328 -0.927 13.306 1.00 97.19 93 LEU A O 1
ATOM 720 N N . TYR A 1 94 ? -9.430 -1.624 12.305 1.00 96.94 94 TYR A N 1
ATOM 721 C CA . TYR A 1 94 ? -8.613 -1.732 13.497 1.00 96.94 94 TYR A CA 1
ATOM 722 C C . TYR A 1 94 ? -7.342 -0.908 13.331 1.00 96.94 94 TYR A C 1
ATOM 724 O O . TYR A 1 94 ? -6.626 -1.058 12.341 1.00 96.94 94 TYR A O 1
ATOM 732 N N . LEU A 1 95 ? -7.066 -0.031 14.287 1.00 97.06 95 LEU A N 1
ATOM 733 C CA . LEU A 1 95 ? -5.837 0.745 14.375 1.00 97.06 95 LEU A CA 1
ATOM 734 C C . LEU A 1 95 ? -5.062 0.234 15.584 1.00 97.06 95 LEU A C 1
ATOM 736 O O . LEU A 1 95 ? -5.330 0.634 16.717 1.00 97.06 95 LEU A O 1
ATOM 740 N N . GLN A 1 96 ? -4.119 -0.669 15.335 1.00 94.81 96 GLN A N 1
ATOM 741 C CA . GLN A 1 96 ? -3.289 -1.244 16.381 1.00 94.81 96 GLN A CA 1
ATOM 742 C C . GLN A 1 96 ? -2.321 -0.189 16.919 1.00 94.81 96 GLN A C 1
ATOM 744 O O . GLN A 1 96 ? -1.665 0.527 16.151 1.00 94.81 96 GLN A O 1
ATOM 749 N N . GLU A 1 97 ? -2.169 -0.134 18.238 1.00 92.38 97 GLU A N 1
ATOM 750 C CA . GLU A 1 97 ? -1.099 0.632 18.861 1.00 92.38 97 GLU A CA 1
ATOM 751 C C . GLU A 1 97 ? 0.268 0.156 18.331 1.00 92.38 97 GLU A C 1
ATOM 753 O O . GLU A 1 97 ? 0.526 -1.038 18.182 1.00 92.38 97 GLU A O 1
ATOM 758 N N . GLY A 1 98 ? 1.138 1.095 17.955 1.00 86.88 98 GLY A N 1
ATOM 759 C CA . GLY A 1 98 ? 2.381 0.798 17.227 1.00 86.88 98 GLY A CA 1
ATOM 760 C C . GLY A 1 98 ? 2.268 0.879 15.694 1.00 86.88 98 GLY A C 1
ATOM 761 O O . GLY A 1 98 ? 3.295 0.934 15.012 1.00 86.88 98 GLY A O 1
ATOM 762 N N . GLY A 1 99 ? 1.053 1.004 15.143 1.00 88.31 99 GLY A N 1
ATOM 763 C CA . GLY A 1 99 ? 0.827 1.556 13.801 1.00 88.31 99 GLY A CA 1
ATOM 764 C C . GLY A 1 99 ? 0.517 0.563 12.677 1.00 88.31 99 GLY A C 1
ATOM 765 O O . GLY A 1 99 ? 0.781 0.895 11.518 1.00 88.31 99 GLY A O 1
ATOM 766 N N . ASN A 1 100 ? -0.018 -0.622 12.982 1.00 93.12 100 ASN A N 1
ATOM 767 C CA . ASN A 1 100 ? -0.620 -1.498 11.970 1.00 93.12 100 ASN A CA 1
ATOM 768 C C . ASN A 1 100 ? -2.115 -1.189 11.810 1.00 93.12 100 ASN A C 1
ATOM 770 O O . ASN A 1 100 ? -2.798 -0.848 12.776 1.00 93.12 100 ASN A O 1
ATOM 774 N N . VAL A 1 101 ? -2.626 -1.332 10.587 1.00 96.19 101 VAL A N 1
ATOM 775 C CA . VAL A 1 101 ? -4.037 -1.117 10.251 1.00 96.19 101 VAL A CA 1
ATOM 776 C C . VAL A 1 101 ? -4.644 -2.411 9.721 1.00 96.19 101 VAL A C 1
ATOM 778 O O . VAL A 1 101 ? -4.149 -2.974 8.747 1.00 96.19 101 VAL A O 1
ATOM 781 N N . GLY A 1 102 ? -5.731 -2.861 10.337 1.00 95.81 102 GLY A N 1
ATOM 782 C CA . GLY A 1 102 ? -6.517 -4.009 9.896 1.00 95.81 102 GLY A CA 1
ATOM 783 C C . GLY A 1 102 ? -7.857 -3.582 9.301 1.00 95.81 102 GLY A C 1
ATOM 784 O O . GLY A 1 102 ? -8.558 -2.748 9.869 1.00 95.81 102 GLY A O 1
ATOM 785 N N . ILE A 1 103 ? -8.237 -4.154 8.159 1.00 97.00 103 ILE A N 1
ATOM 786 C CA . ILE A 1 103 ? -9.592 -4.062 7.600 1.00 97.00 103 ILE A CA 1
ATOM 787 C C . ILE A 1 103 ? -10.208 -5.458 7.657 1.00 97.00 103 ILE A C 1
ATOM 789 O O . ILE A 1 103 ? -9.754 -6.365 6.960 1.00 97.00 103 ILE A O 1
ATOM 793 N N . GLY A 1 104 ? -11.233 -5.627 8.494 1.00 94.81 104 GLY A N 1
ATOM 794 C CA . GLY A 1 104 ? -11.851 -6.928 8.778 1.00 94.81 104 GLY A CA 1
ATOM 795 C C . GLY A 1 104 ? -10.999 -7.877 9.634 1.00 94.81 104 GLY A C 1
ATOM 796 O O . GLY A 1 104 ? -11.298 -9.065 9.675 1.00 94.81 104 GLY A O 1
ATOM 797 N N . THR A 1 105 ? -9.942 -7.372 10.274 1.00 93.00 105 THR A N 1
ATOM 798 C CA . THR A 1 105 ? -9.076 -8.090 11.224 1.00 93.00 105 THR A CA 1
ATOM 799 C C . THR A 1 105 ? -8.631 -7.127 12.322 1.00 93.00 105 THR A C 1
ATOM 801 O O . THR A 1 105 ? -8.392 -5.950 12.045 1.00 93.00 105 THR A O 1
ATOM 804 N N . ASP A 1 106 ? -8.531 -7.618 13.550 1.00 91.62 106 ASP A N 1
ATOM 805 C CA . ASP A 1 106 ? -7.992 -6.933 14.731 1.00 91.62 106 ASP A CA 1
ATOM 806 C C . ASP A 1 106 ? -6.555 -7.370 15.069 1.00 91.62 106 ASP A C 1
ATOM 808 O O . ASP A 1 106 ? -5.903 -6.790 15.938 1.00 91.62 106 ASP A O 1
ATOM 812 N N . THR A 1 107 ? -6.012 -8.332 14.319 1.00 90.75 107 THR A N 1
ATOM 813 C CA . THR A 1 107 ? -4.667 -8.879 14.516 1.00 90.75 107 THR A CA 1
ATOM 814 C C . THR A 1 107 ? -3.757 -8.656 13.293 1.00 90.75 107 THR A C 1
ATOM 816 O O . THR A 1 107 ? -3.197 -9.628 12.777 1.00 90.75 107 THR A O 1
ATOM 819 N N . PRO A 1 108 ? -3.604 -7.427 12.757 1.00 92.06 108 PRO A N 1
ATOM 820 C CA . PRO A 1 108 ? -2.863 -7.216 11.514 1.00 92.06 108 PRO A CA 1
ATOM 821 C C . PRO A 1 108 ? -1.369 -7.566 11.665 1.00 92.06 108 PRO A C 1
ATOM 823 O O . PRO A 1 108 ? -0.644 -6.958 12.455 1.00 92.06 108 PRO A O 1
ATOM 826 N N . GLY A 1 109 ? -0.890 -8.519 10.860 1.00 87.75 109 GLY A N 1
ATOM 827 C CA . GLY A 1 109 ? 0.518 -8.928 10.769 1.00 87.75 109 GLY A CA 1
ATOM 828 C C . GLY A 1 109 ? 1.362 -8.032 9.855 1.00 87.75 109 GLY A C 1
ATOM 829 O O . GLY A 1 109 ? 2.592 -8.084 9.880 1.00 87.75 109 GLY A O 1
ATOM 830 N N . TYR A 1 110 ? 0.711 -7.174 9.067 1.00 87.50 110 TYR A N 1
ATOM 831 C CA . TYR A 1 110 ? 1.348 -6.190 8.194 1.00 87.50 110 TYR A CA 1
ATOM 832 C C . TYR A 1 110 ? 0.869 -4.769 8.509 1.00 87.50 110 TYR A C 1
ATOM 834 O O . TYR A 1 110 ? -0.182 -4.561 9.110 1.00 87.50 110 TYR A O 1
ATOM 842 N N . ARG A 1 111 ? 1.625 -3.766 8.038 1.00 90.00 111 ARG A N 1
ATOM 843 C CA . ARG A 1 111 ? 1.287 -2.336 8.199 1.00 90.00 111 ARG A CA 1
ATOM 844 C C . ARG A 1 111 ? -0.135 -2.006 7.744 1.00 90.00 111 ARG A C 1
ATOM 846 O O . ARG A 1 111 ? -0.794 -1.174 8.358 1.00 90.00 111 ARG A O 1
ATOM 853 N N . LEU A 1 112 ? -0.580 -2.658 6.674 1.00 93.50 112 LEU A N 1
ATOM 854 C CA . LEU A 1 112 ? -1.968 -2.692 6.243 1.00 93.50 112 LEU A CA 1
ATOM 855 C C . LEU A 1 112 ? -2.313 -4.139 5.903 1.00 93.50 112 LEU A C 1
ATOM 857 O O . LEU A 1 112 ? -1.700 -4.716 5.004 1.00 93.50 112 LEU A O 1
ATOM 861 N N . GLU A 1 113 ? -3.302 -4.695 6.586 1.00 93.31 113 GLU A N 1
ATOM 862 C CA . GLU A 1 113 ? -3.849 -6.013 6.294 1.00 93.31 113 GLU A CA 1
ATOM 863 C C . GLU A 1 113 ? -5.340 -5.901 5.984 1.00 93.31 113 GLU A C 1
ATOM 865 O O . GLU A 1 113 ? -6.098 -5.266 6.714 1.00 93.31 113 GLU A O 1
ATOM 870 N N . VAL A 1 114 ? -5.761 -6.515 4.880 1.00 96.00 114 VAL A N 1
ATOM 871 C CA . VAL A 1 114 ? -7.170 -6.617 4.499 1.00 96.00 114 VAL A CA 1
ATOM 872 C C . VAL A 1 114 ? -7.550 -8.086 4.562 1.00 96.00 114 VAL A C 1
ATOM 874 O O . VAL A 1 114 ? -7.080 -8.880 3.747 1.00 96.00 114 VAL A O 1
ATOM 877 N N . ALA A 1 115 ? -8.416 -8.444 5.506 1.00 95.00 115 ALA A N 1
ATOM 878 C CA . ALA A 1 115 ? -8.963 -9.788 5.635 1.00 95.00 115 ALA A CA 1
ATOM 879 C C . ALA A 1 115 ? -10.048 -10.024 4.570 1.00 95.00 115 ALA A C 1
ATOM 881 O O . ALA A 1 115 ? -11.246 -10.059 4.848 1.00 95.00 115 ALA A O 1
ATOM 882 N N . GLY A 1 116 ? -9.626 -10.122 3.309 1.00 93.62 116 GLY A N 1
ATOM 883 C CA . GLY A 1 116 ? -10.516 -10.300 2.168 1.00 93.62 116 GLY A CA 1
ATOM 884 C C . GLY A 1 116 ? -9.902 -9.836 0.851 1.00 93.62 116 GLY A C 1
ATOM 885 O O . GLY A 1 116 ? -8.687 -9.746 0.694 1.00 93.62 116 GLY A O 1
ATOM 886 N N . MET A 1 117 ? -10.764 -9.545 -0.123 1.00 95.25 117 MET A N 1
ATOM 887 C CA . MET A 1 117 ? -10.351 -9.009 -1.421 1.00 95.25 117 MET A CA 1
ATOM 888 C C . MET A 1 117 ? -10.433 -7.482 -1.430 1.00 95.25 117 MET A C 1
ATOM 890 O O . MET A 1 117 ? -11.399 -6.903 -0.936 1.00 95.25 117 MET A O 1
ATOM 894 N N . ALA A 1 118 ? -9.457 -6.833 -2.064 1.00 95.31 118 ALA A N 1
ATOM 895 C CA . ALA A 1 118 ? -9.460 -5.392 -2.283 1.00 95.31 118 ALA A CA 1
ATOM 896 C C . ALA A 1 118 ? -9.825 -5.071 -3.741 1.00 95.31 118 ALA A C 1
ATOM 898 O O . ALA A 1 118 ? -9.049 -5.334 -4.661 1.00 95.31 118 ALA A O 1
ATOM 899 N N . ALA A 1 119 ? -11.003 -4.483 -3.952 1.00 96.25 119 ALA A N 1
ATOM 900 C CA . ALA A 1 119 ? -11.396 -3.923 -5.242 1.00 96.25 119 ALA A CA 1
ATOM 901 C C . ALA A 1 119 ? -10.828 -2.502 -5.389 1.00 96.25 119 ALA A C 1
ATOM 903 O O . ALA A 1 119 ? -10.977 -1.674 -4.493 1.00 96.25 119 ALA A O 1
ATOM 904 N N . MET A 1 120 ? -10.171 -2.211 -6.514 1.00 95.94 120 MET A N 1
ATOM 905 C CA . MET A 1 120 ? -9.496 -0.931 -6.752 1.00 95.94 120 MET A CA 1
ATOM 906 C C . MET A 1 120 ? -9.738 -0.458 -8.188 1.00 95.94 120 MET A C 1
ATOM 908 O O . MET A 1 120 ? -9.644 -1.255 -9.118 1.00 95.94 120 MET A O 1
ATOM 912 N N . GLN A 1 121 ? -9.982 0.844 -8.382 1.00 97.19 121 GLN A N 1
ATOM 913 C CA . GLN A 1 121 ? -10.019 1.447 -9.727 1.00 97.19 121 GLN A CA 1
ATOM 914 C C . GLN A 1 121 ? -8.632 1.451 -10.391 1.00 97.19 121 GLN A C 1
ATOM 916 O O . GLN A 1 121 ? -8.514 1.369 -11.610 1.00 97.19 121 GLN A O 1
ATOM 921 N N . GLY A 1 122 ? -7.571 1.524 -9.587 1.00 92.12 122 GLY A N 1
ATOM 922 C CA . GLY A 1 122 ? -6.189 1.439 -10.033 1.00 92.12 122 GLY A CA 1
ATOM 923 C C . GLY A 1 122 ? -5.236 1.321 -8.848 1.00 92.12 122 GLY A C 1
ATOM 924 O O . GLY A 1 122 ? -5.625 1.540 -7.702 1.00 92.12 122 GLY A O 1
ATOM 925 N N . ARG A 1 123 ? -3.974 0.986 -9.129 1.00 91.38 123 ARG A N 1
ATOM 926 C CA . ARG A 1 123 ? -2.893 0.936 -8.137 1.00 91.38 123 ARG A CA 1
ATOM 927 C C . ARG A 1 123 ? -1.707 1.757 -8.620 1.00 91.38 123 ARG A C 1
ATOM 929 O O . ARG A 1 123 ? -1.334 1.700 -9.789 1.00 91.38 123 ARG A O 1
ATOM 936 N N . VAL A 1 124 ? -1.088 2.483 -7.695 1.00 91.75 124 VAL A N 1
ATOM 937 C CA . VAL A 1 124 ? 0.094 3.304 -7.955 1.00 91.75 124 VAL A CA 1
ATOM 938 C C . VAL A 1 124 ? 1.289 2.728 -7.202 1.00 91.75 124 VAL A C 1
ATOM 940 O O . VAL A 1 124 ? 1.233 2.540 -5.992 1.00 91.75 124 VAL A O 1
ATOM 943 N N . GLY A 1 125 ? 2.382 2.466 -7.921 1.00 91.69 125 GLY A N 1
ATOM 944 C CA . GLY A 1 125 ? 3.660 2.107 -7.309 1.00 91.69 125 GLY A CA 1
ATOM 945 C C . GLY A 1 125 ? 4.290 3.295 -6.586 1.00 91.69 125 GLY A C 1
ATOM 946 O O . GLY A 1 125 ? 4.418 4.379 -7.167 1.00 91.69 125 GLY A O 1
ATOM 947 N N . THR A 1 126 ? 4.676 3.082 -5.329 1.00 93.75 126 THR A N 1
ATOM 948 C CA . THR A 1 126 ? 5.272 4.092 -4.439 1.00 93.75 126 THR A CA 1
ATOM 949 C C . THR A 1 126 ? 6.716 3.778 -4.048 1.00 93.75 126 THR A C 1
ATOM 951 O O . THR A 1 126 ? 7.317 4.551 -3.313 1.00 93.75 126 THR A O 1
ATOM 954 N N . PHE A 1 127 ? 7.297 2.679 -4.547 1.00 94.00 127 PHE A N 1
ATOM 955 C CA . PHE A 1 127 ? 8.658 2.279 -4.179 1.00 94.00 127 PHE A CA 1
ATOM 956 C C . PHE A 1 127 ? 9.708 3.235 -4.755 1.00 94.00 127 PHE A C 1
ATOM 958 O O . PHE A 1 127 ? 10.606 3.680 -4.050 1.00 94.00 127 PHE A O 1
ATOM 965 N N . ALA A 1 128 ? 9.584 3.572 -6.039 1.00 95.62 128 ALA A N 1
ATOM 966 C CA . ALA A 1 128 ? 10.412 4.580 -6.693 1.00 95.62 128 ALA A CA 1
ATOM 967 C C . ALA A 1 128 ? 9.696 5.141 -7.923 1.00 95.62 128 ALA A C 1
ATOM 969 O O . ALA A 1 128 ? 8.840 4.482 -8.517 1.00 95.62 128 ALA A O 1
ATOM 970 N N . GLN A 1 129 ? 10.066 6.349 -8.332 1.00 97.00 129 GLN A N 1
ATOM 971 C CA . GLN A 1 129 ? 9.589 6.969 -9.563 1.00 97.00 129 GLN A CA 1
ATOM 972 C C . GLN A 1 129 ? 10.619 7.965 -10.081 1.00 97.00 129 GLN A C 1
ATOM 974 O O . GLN A 1 129 ? 11.452 8.443 -9.314 1.00 97.00 129 GLN A O 1
ATOM 979 N N . GLY A 1 130 ? 10.537 8.319 -11.357 1.00 97.06 130 GLY A N 1
ATOM 980 C CA . GLY A 1 130 ? 11.431 9.325 -11.907 1.00 97.06 130 GLY A CA 1
ATOM 981 C C . GLY A 1 130 ? 11.279 9.531 -13.402 1.00 97.06 130 GLY A C 1
ATOM 982 O O . GLY A 1 130 ? 10.383 8.980 -14.046 1.00 97.06 130 GLY A O 1
ATOM 983 N N . TYR A 1 131 ? 12.198 10.333 -13.930 1.00 97.56 131 TYR A N 1
ATOM 984 C CA . TYR A 1 131 ? 12.334 10.631 -15.347 1.00 97.56 131 TYR A CA 1
ATOM 985 C C . TYR A 1 131 ? 13.742 10.268 -15.807 1.00 97.56 131 TYR A C 1
ATOM 987 O O . TYR A 1 131 ? 14.710 10.532 -15.098 1.00 97.56 131 TYR A O 1
ATOM 995 N N . VAL A 1 132 ? 13.859 9.689 -17.000 1.00 97.50 132 VAL A N 1
ATOM 996 C CA . VAL A 1 132 ? 15.151 9.501 -17.677 1.00 97.50 132 VAL A CA 1
ATOM 997 C C . VAL A 1 132 ? 15.042 9.925 -19.131 1.00 97.50 132 VAL A C 1
ATOM 999 O O . VAL A 1 132 ? 13.952 9.914 -19.708 1.00 97.50 132 VAL A O 1
ATOM 1002 N N . ASP A 1 133 ? 16.168 10.256 -19.745 1.00 97.62 133 ASP A N 1
ATOM 1003 C CA . ASP A 1 133 ? 16.189 10.706 -21.129 1.00 97.62 133 ASP A CA 1
ATOM 1004 C C . ASP A 1 133 ? 15.752 9.597 -22.102 1.00 97.62 133 ASP A C 1
ATOM 1006 O O . ASP A 1 133 ? 16.135 8.429 -22.010 1.00 97.62 133 ASP A O 1
ATOM 1010 N N . ALA A 1 134 ? 14.938 9.979 -23.082 1.00 95.75 134 ALA A N 1
ATOM 1011 C CA . ALA A 1 134 ? 14.445 9.128 -24.158 1.00 95.75 134 ALA A CA 1
ATOM 1012 C C . ALA A 1 134 ? 15.407 9.122 -25.359 1.00 95.75 134 ALA A C 1
ATOM 1014 O O . ALA A 1 134 ? 14.990 9.175 -26.517 1.00 95.75 134 ALA A O 1
ATOM 1015 N N . ASP A 1 135 ? 16.707 9.048 -25.091 1.00 95.56 135 ASP A N 1
ATOM 1016 C CA . ASP A 1 135 ? 17.791 9.242 -26.058 1.00 95.56 135 ASP A CA 1
ATOM 1017 C C . ASP A 1 135 ? 18.301 7.947 -26.723 1.00 95.56 135 ASP A C 1
ATOM 1019 O O . ASP A 1 135 ? 19.181 7.982 -27.581 1.00 95.56 135 ASP A O 1
ATOM 1023 N N . GLY A 1 136 ? 17.742 6.792 -26.359 1.00 94.56 136 GLY A N 1
ATOM 1024 C CA . GLY A 1 136 ? 18.208 5.472 -26.794 1.00 94.56 136 GLY A CA 1
ATOM 1025 C C . GLY A 1 136 ? 19.272 4.850 -25.877 1.00 94.56 136 GLY A C 1
ATOM 1026 O O . GLY A 1 136 ? 19.571 3.652 -25.996 1.00 94.56 136 GLY A O 1
ATOM 1027 N N . GLY A 1 137 ? 19.823 5.644 -24.956 1.00 97.06 137 GLY A N 1
ATOM 1028 C CA . GLY A 1 137 ? 20.801 5.252 -23.953 1.00 97.06 137 GLY A CA 1
ATOM 1029 C C . GLY A 1 137 ? 20.178 4.477 -22.793 1.00 97.06 137 GLY A C 1
ATOM 1030 O O . GLY A 1 137 ? 18.981 4.552 -22.531 1.00 97.06 137 GLY A O 1
ATOM 1031 N N . TRP A 1 138 ? 20.998 3.676 -22.109 1.00 97.94 138 TRP A N 1
ATOM 1032 C CA . TRP A 1 138 ? 20.583 2.961 -20.901 1.00 97.94 138 TRP A CA 1
ATOM 1033 C C . TRP A 1 138 ? 20.809 3.824 -19.664 1.00 97.94 138 TRP A C 1
ATOM 1035 O O . TRP A 1 138 ? 21.953 4.139 -19.347 1.00 97.94 138 TRP A O 1
ATOM 1045 N N . HIS A 1 139 ? 19.736 4.095 -18.929 1.00 98.12 139 HIS A N 1
ATOM 1046 C CA . HIS A 1 139 ? 19.728 4.901 -17.710 1.00 98.12 139 HIS A CA 1
ATOM 1047 C C . HIS A 1 139 ? 19.425 4.024 -16.503 1.00 98.12 139 HIS A C 1
ATOM 1049 O O . HIS A 1 139 ? 18.553 3.158 -16.574 1.00 98.12 139 HIS A O 1
ATOM 1055 N N . THR A 1 140 ? 20.150 4.211 -15.404 1.00 97.75 140 THR A N 1
ATOM 1056 C CA . THR A 1 140 ? 19.888 3.502 -14.144 1.00 97.75 140 THR A CA 1
ATOM 1057 C C . THR A 1 140 ? 18.660 4.098 -13.465 1.00 97.75 140 THR A C 1
ATOM 1059 O O . THR A 1 140 ? 18.566 5.311 -13.341 1.00 97.75 140 THR A O 1
ATOM 1062 N N . ILE A 1 141 ? 17.719 3.244 -13.059 1.00 97.19 141 ILE A N 1
ATOM 1063 C CA . ILE A 1 141 ? 16.462 3.651 -12.404 1.00 97.19 141 ILE A CA 1
ATOM 1064 C C . ILE A 1 141 ? 16.305 3.084 -10.989 1.00 97.19 141 ILE A C 1
ATOM 1066 O O . ILE A 1 141 ? 15.486 3.586 -10.226 1.00 97.19 141 ILE A O 1
ATOM 1070 N N . LEU A 1 142 ? 17.078 2.045 -10.661 1.00 95.88 142 LEU A N 1
ATOM 1071 C CA . LEU A 1 142 ? 17.344 1.542 -9.313 1.00 95.88 142 LEU A CA 1
ATOM 1072 C C . LEU A 1 142 ? 18.746 0.935 -9.299 1.00 95.88 142 LEU A C 1
ATOM 1074 O O . LEU A 1 142 ? 19.160 0.331 -10.292 1.00 95.88 142 LEU A O 1
ATOM 1078 N N . ASP A 1 143 ? 19.439 1.014 -8.177 1.00 94.88 143 ASP A N 1
ATOM 1079 C CA . ASP A 1 143 ? 20.769 0.449 -7.974 1.00 94.88 143 ASP A CA 1
ATOM 1080 C C . ASP A 1 143 ? 20.891 -0.205 -6.597 1.00 94.88 143 ASP A C 1
ATOM 1082 O O . ASP A 1 143 ? 19.904 -0.330 -5.869 1.00 94.88 143 ASP A O 1
ATOM 1086 N N . ASN A 1 144 ? 22.091 -0.698 -6.277 1.00 92.44 144 ASN A N 1
ATOM 1087 C CA . ASN A 1 144 ? 22.397 -1.240 -4.957 1.00 92.44 144 ASN A CA 1
ATOM 1088 C C . ASN A 1 144 ? 21.520 -2.444 -4.523 1.00 92.44 144 ASN A C 1
ATOM 1090 O O . ASN A 1 144 ? 21.358 -2.708 -3.331 1.00 92.44 144 ASN A O 1
ATOM 1094 N N . ILE A 1 145 ? 20.974 -3.204 -5.481 1.00 90.56 145 ILE A N 1
ATOM 1095 C CA . ILE A 1 145 ? 20.054 -4.323 -5.229 1.00 90.56 145 ILE A CA 1
ATOM 1096 C C . ILE A 1 145 ? 20.816 -5.634 -5.022 1.00 90.56 145 ILE A C 1
ATOM 1098 O O . ILE A 1 145 ? 21.618 -6.036 -5.864 1.00 90.56 145 ILE A O 1
ATOM 1102 N N . ASP A 1 146 ? 20.484 -6.361 -3.963 1.00 87.31 146 ASP A N 1
ATOM 1103 C CA . ASP A 1 146 ? 20.973 -7.707 -3.678 1.00 87.31 146 ASP A CA 1
ATOM 1104 C C . ASP A 1 146 ? 19.830 -8.684 -3.332 1.00 87.31 146 ASP A C 1
ATOM 1106 O O . ASP A 1 146 ? 18.651 -8.321 -3.245 1.00 87.31 146 ASP A O 1
ATOM 1110 N N . GLY A 1 147 ? 20.194 -9.960 -3.177 1.00 86.56 147 GLY A N 1
ATOM 1111 C CA . GLY A 1 147 ? 19.284 -11.029 -2.768 1.00 86.56 147 GLY A CA 1
ATOM 1112 C C . GLY A 1 147 ? 18.151 -11.323 -3.758 1.00 86.56 147 GLY A C 1
ATOM 1113 O O . GLY A 1 147 ? 18.311 -11.235 -4.980 1.00 86.56 147 GLY A O 1
ATOM 1114 N N . CYS A 1 148 ? 17.005 -11.733 -3.209 1.00 89.62 148 CYS A N 1
ATOM 1115 C CA . CYS A 1 148 ? 15.790 -12.018 -3.965 1.00 89.62 148 CYS A CA 1
ATOM 1116 C C . CYS A 1 148 ? 14.858 -10.802 -3.950 1.00 89.62 148 CYS A C 1
ATOM 1118 O O . CYS A 1 148 ? 14.385 -10.404 -2.885 1.00 89.62 148 CYS A O 1
ATOM 1120 N N . ARG A 1 149 ? 14.571 -10.230 -5.123 1.00 92.19 149 ARG A N 1
ATOM 1121 C CA . ARG A 1 149 ? 13.650 -9.093 -5.279 1.00 92.19 149 ARG A CA 1
ATOM 1122 C C . ARG A 1 149 ? 12.722 -9.285 -6.471 1.00 92.19 149 ARG A C 1
ATOM 1124 O O . ARG A 1 149 ? 13.125 -9.840 -7.499 1.00 92.19 149 ARG A O 1
ATOM 1131 N N . ALA A 1 150 ? 11.513 -8.747 -6.353 1.00 94.31 150 ALA A N 1
ATOM 1132 C CA . ALA A 1 150 ? 10.570 -8.629 -7.455 1.00 94.31 150 ALA A CA 1
ATOM 1133 C C . ALA A 1 150 ? 10.020 -7.205 -7.548 1.00 94.31 150 ALA A C 1
ATOM 1135 O O . ALA A 1 150 ? 9.603 -6.625 -6.547 1.00 94.31 150 ALA A O 1
ATOM 1136 N N . PHE A 1 151 ? 9.984 -6.667 -8.764 1.00 96.06 151 PHE A N 1
ATOM 1137 C CA . PHE A 1 151 ? 9.467 -5.335 -9.055 1.00 96.06 151 PHE A CA 1
ATOM 1138 C C . PHE A 1 151 ? 8.450 -5.378 -10.188 1.00 96.06 151 PHE A C 1
ATOM 1140 O O . PHE A 1 151 ? 8.614 -6.116 -11.162 1.00 96.06 151 PHE A O 1
ATOM 1147 N N . GLU A 1 152 ? 7.448 -4.517 -10.085 1.00 96.94 152 GLU A N 1
ATOM 1148 C CA . GLU A 1 152 ? 6.550 -4.151 -11.171 1.00 96.94 152 GLU A CA 1
ATOM 1149 C C . GLU A 1 152 ? 6.843 -2.716 -11.598 1.00 96.94 152 GLU A C 1
ATOM 1151 O O . GLU A 1 152 ? 6.985 -1.838 -10.749 1.00 96.94 152 GLU A O 1
ATOM 1156 N N . ILE A 1 153 ? 6.916 -2.460 -12.902 1.00 97.19 153 ILE A N 1
ATOM 1157 C CA . ILE A 1 153 ? 7.213 -1.134 -13.440 1.00 97.19 153 ILE A CA 1
ATOM 1158 C C . ILE A 1 153 ? 6.196 -0.746 -14.497 1.00 97.19 153 ILE A C 1
ATOM 1160 O O . ILE A 1 153 ? 5.986 -1.476 -15.465 1.00 97.19 153 ILE A O 1
ATOM 1164 N N . MET A 1 154 ? 5.643 0.452 -14.334 1.00 97.00 154 MET A N 1
ATOM 1165 C CA . MET A 1 154 ? 4.911 1.172 -15.368 1.00 97.00 154 MET A CA 1
ATOM 1166 C C . MET A 1 154 ? 5.799 2.294 -15.884 1.00 97.00 154 MET A C 1
ATOM 1168 O O . MET A 1 154 ? 6.173 3.177 -15.114 1.00 97.00 154 MET A O 1
ATOM 1172 N N . ALA A 1 155 ? 6.147 2.263 -17.168 1.00 97.31 155 ALA A N 1
ATOM 1173 C CA . ALA A 1 155 ? 6.929 3.318 -17.801 1.00 97.31 155 ALA A CA 1
ATOM 1174 C C . ALA A 1 155 ? 6.264 3.811 -19.076 1.00 97.31 155 ALA A C 1
ATOM 1176 O O . ALA A 1 155 ? 5.728 3.012 -19.848 1.00 97.31 155 ALA A O 1
ATOM 1177 N N . GLN A 1 156 ? 6.341 5.117 -19.308 1.00 96.19 156 GLN A N 1
ATOM 1178 C CA . GLN A 1 156 ? 5.746 5.738 -20.475 1.00 96.19 156 GLN A CA 1
ATOM 1179 C C . GLN A 1 156 ? 6.548 6.915 -21.024 1.00 96.19 156 GLN A C 1
ATOM 1181 O O . GLN A 1 156 ? 7.312 7.569 -20.317 1.00 96.19 156 GLN A O 1
ATOM 1186 N N . ILE A 1 157 ? 6.295 7.217 -22.288 1.00 94.62 157 ILE A N 1
ATOM 1187 C CA . ILE A 1 157 ? 6.527 8.520 -22.899 1.00 94.62 157 ILE A CA 1
ATOM 1188 C C . ILE A 1 157 ? 5.320 8.833 -23.775 1.00 94.62 157 ILE A C 1
ATOM 1190 O O . ILE A 1 157 ? 4.915 8.005 -24.594 1.00 94.62 157 ILE A O 1
ATOM 1194 N N . ASN A 1 158 ? 4.737 10.008 -23.555 1.00 90.75 158 ASN A N 1
ATOM 1195 C CA . ASN A 1 158 ? 3.582 10.514 -24.280 1.00 90.75 158 ASN A CA 1
ATOM 1196 C C . ASN A 1 158 ? 3.991 11.807 -24.997 1.00 90.75 158 ASN A C 1
ATOM 1198 O O . ASN A 1 158 ? 3.851 12.892 -24.445 1.00 90.75 158 ASN A O 1
ATOM 1202 N N . ASP A 1 159 ? 4.586 11.684 -26.183 1.00 87.19 159 ASP A N 1
ATOM 1203 C CA . ASP A 1 159 ? 5.039 12.832 -26.970 1.00 87.19 159 ASP A CA 1
ATOM 1204 C C . ASP A 1 159 ? 3.935 13.271 -27.932 1.00 87.19 159 ASP A C 1
ATOM 1206 O O . ASP A 1 159 ? 3.834 12.775 -29.054 1.00 87.19 159 ASP A O 1
ATOM 1210 N N . GLU A 1 160 ? 3.085 14.183 -27.468 1.00 84.94 160 GLU A N 1
ATOM 1211 C CA . GLU A 1 160 ? 1.936 14.685 -28.230 1.00 84.94 160 GLU A CA 1
ATOM 1212 C C . GLU A 1 160 ? 2.356 15.498 -29.457 1.00 84.94 160 GLU A C 1
ATOM 1214 O O . GLU A 1 160 ? 1.660 15.496 -30.471 1.00 84.94 160 GLU A O 1
ATOM 1219 N N . LYS A 1 161 ? 3.516 16.159 -29.411 1.00 85.31 161 LYS A N 1
ATOM 1220 C CA . LYS A 1 161 ? 3.989 16.990 -30.522 1.00 85.31 161 LYS A CA 1
ATOM 1221 C C . LYS A 1 161 ? 4.373 16.147 -31.734 1.00 85.31 161 LYS A C 1
ATOM 1223 O O . LYS A 1 161 ? 3.928 16.435 -32.841 1.00 85.31 161 LYS A O 1
ATOM 1228 N N . ASP A 1 162 ? 5.165 15.097 -31.515 1.00 82.75 162 ASP A N 1
ATOM 1229 C CA . ASP A 1 162 ? 5.620 14.218 -32.601 1.00 82.75 162 ASP A CA 1
ATOM 1230 C C . ASP A 1 162 ? 4.724 12.974 -32.762 1.00 82.75 162 ASP A C 1
ATOM 1232 O O . ASP A 1 162 ? 5.002 12.121 -33.606 1.00 82.75 162 ASP A O 1
ATOM 1236 N N . GLN A 1 163 ? 3.658 12.856 -31.955 1.00 86.31 163 GLN A N 1
ATOM 1237 C CA . GLN A 1 163 ? 2.736 11.709 -31.901 1.00 86.31 163 GLN A CA 1
ATOM 1238 C C . GLN A 1 163 ? 3.472 10.374 -31.658 1.00 86.31 163 GLN A C 1
ATOM 1240 O O . GLN A 1 163 ? 3.170 9.310 -32.222 1.00 86.31 163 GLN A O 1
ATOM 1245 N N . ARG A 1 164 ? 4.510 10.427 -30.813 1.00 87.75 164 ARG A N 1
ATOM 1246 C CA . ARG A 1 164 ? 5.370 9.287 -30.476 1.00 87.75 164 ARG A CA 1
ATOM 1247 C C . ARG A 1 164 ? 5.094 8.814 -29.060 1.00 87.75 164 ARG A C 1
ATOM 1249 O O . ARG A 1 164 ? 5.493 9.421 -28.074 1.00 87.75 164 ARG A O 1
ATOM 1256 N N . HIS A 1 165 ? 4.463 7.658 -28.958 1.00 90.50 165 HIS A N 1
ATOM 1257 C CA . HIS A 1 165 ? 4.015 7.125 -27.682 1.00 90.50 165 HIS A CA 1
ATOM 1258 C C . HIS A 1 165 ? 4.676 5.781 -27.427 1.00 90.50 165 HIS A C 1
ATOM 1260 O O . HIS A 1 165 ? 4.806 4.961 -28.338 1.00 90.50 165 HIS A O 1
ATOM 1266 N N . ALA A 1 166 ? 5.061 5.526 -26.184 1.00 93.62 166 ALA A N 1
ATOM 1267 C CA . ALA A 1 166 ? 5.370 4.182 -25.729 1.00 93.62 166 ALA A CA 1
ATOM 1268 C C . ALA A 1 166 ? 4.892 4.002 -24.296 1.00 93.62 166 ALA A C 1
ATOM 1270 O O . ALA A 1 166 ? 5.121 4.861 -23.453 1.00 93.62 166 ALA A O 1
ATOM 1271 N N . LEU A 1 167 ? 4.276 2.857 -24.033 1.00 94.19 167 LEU A N 1
ATOM 1272 C CA . LEU A 1 167 ? 3.839 2.419 -22.718 1.00 94.19 167 LEU A CA 1
ATOM 1273 C C . LEU A 1 167 ? 4.332 0.988 -22.511 1.00 94.19 167 LEU A C 1
ATOM 1275 O O . LEU A 1 167 ? 4.079 0.105 -23.332 1.00 94.19 167 LEU A O 1
ATOM 1279 N N . THR A 1 168 ? 5.036 0.747 -21.413 1.00 96.12 168 THR A N 1
ATOM 1280 C CA . THR A 1 168 ? 5.506 -0.589 -21.052 1.00 96.12 168 THR A CA 1
ATOM 1281 C C . THR A 1 168 ? 5.135 -0.909 -19.612 1.00 96.12 168 THR A C 1
ATOM 1283 O O . THR A 1 168 ? 5.523 -0.189 -18.694 1.00 96.12 168 THR A O 1
ATOM 1286 N N . TYR A 1 169 ? 4.472 -2.051 -19.436 1.00 95.62 169 TYR A N 1
ATOM 1287 C CA . TYR A 1 169 ? 4.370 -2.768 -18.168 1.00 95.62 169 TYR A CA 1
ATOM 1288 C C . TYR A 1 169 ? 5.497 -3.800 -18.095 1.00 95.62 169 TYR A C 1
ATOM 1290 O O . TYR A 1 169 ? 5.722 -4.545 -19.056 1.00 95.62 169 TYR A O 1
ATOM 1298 N N . ALA A 1 170 ? 6.219 -3.865 -16.981 1.00 96.56 170 ALA A N 1
ATOM 1299 C CA . ALA A 1 170 ? 7.299 -4.821 -16.787 1.00 96.56 170 ALA A CA 1
ATOM 1300 C C . ALA A 1 170 ? 7.246 -5.483 -15.411 1.00 96.56 170 ALA A C 1
ATOM 1302 O O . ALA A 1 170 ? 7.024 -4.816 -14.408 1.00 96.56 170 ALA A O 1
ATOM 1303 N N . VAL A 1 171 ? 7.538 -6.782 -15.373 1.00 97.06 171 VAL A N 1
ATOM 1304 C CA . VAL A 1 171 ? 7.812 -7.538 -14.148 1.00 97.06 171 VAL A CA 1
ATOM 1305 C C . VAL A 1 171 ? 9.265 -7.980 -14.185 1.00 97.06 171 VAL A C 1
ATOM 1307 O O . VAL A 1 171 ? 9.715 -8.616 -15.148 1.00 97.06 171 VAL A O 1
ATOM 1310 N N . LEU A 1 172 ? 10.011 -7.625 -13.146 1.00 95.25 172 LEU A N 1
ATOM 1311 C CA . LEU A 1 172 ? 11.438 -7.874 -13.049 1.00 95.25 172 LEU A CA 1
ATOM 1312 C C . LEU A 1 172 ? 11.743 -8.662 -11.794 1.00 95.25 172 LEU A C 1
ATOM 1314 O O . LEU A 1 172 ? 11.422 -8.231 -10.692 1.00 95.25 172 LEU A O 1
ATOM 1318 N N . LEU A 1 173 ? 12.396 -9.802 -11.982 1.00 94.69 173 LEU A N 1
ATOM 1319 C CA . LEU A 1 173 ? 12.765 -10.713 -10.911 1.00 94.69 173 LEU A CA 1
ATOM 1320 C C . LEU A 1 173 ? 14.280 -10.851 -10.876 1.00 94.69 173 LEU A C 1
ATOM 1322 O O . LEU A 1 173 ? 14.928 -10.985 -11.924 1.00 94.69 173 LEU A O 1
ATOM 1326 N N . ILE A 1 174 ? 14.832 -10.873 -9.673 1.00 91.44 174 ILE A N 1
ATOM 1327 C CA . ILE A 1 174 ? 16.213 -11.260 -9.432 1.00 91.44 174 ILE A CA 1
ATOM 1328 C C . ILE A 1 174 ? 16.277 -12.197 -8.234 1.00 91.44 174 ILE A C 1
ATOM 1330 O O . ILE A 1 174 ? 15.637 -11.956 -7.218 1.00 91.44 174 ILE A O 1
ATOM 1334 N N . ALA A 1 175 ? 17.047 -13.269 -8.384 1.00 89.44 175 ALA A N 1
ATOM 1335 C CA . ALA A 1 175 ? 17.451 -14.169 -7.317 1.00 89.44 175 ALA A CA 1
ATOM 1336 C C . ALA A 1 175 ? 18.980 -14.242 -7.346 1.00 89.44 175 ALA A C 1
ATOM 1338 O O . ALA A 1 175 ? 19.559 -15.055 -8.076 1.00 89.44 175 ALA A O 1
ATOM 1339 N N . ALA A 1 176 ? 19.625 -13.309 -6.643 1.00 79.44 176 ALA A N 1
ATOM 1340 C CA . ALA A 1 176 ? 21.075 -13.233 -6.529 1.00 79.44 176 ALA A CA 1
ATOM 1341 C C . ALA A 1 176 ? 21.566 -14.107 -5.368 1.00 79.44 176 ALA A C 1
ATOM 1343 O O . ALA A 1 176 ? 21.092 -13.976 -4.241 1.00 79.44 176 ALA A O 1
ATOM 1344 N N . GLY A 1 177 ? 22.524 -14.994 -5.641 1.00 69.31 177 GLY A N 1
ATOM 1345 C CA . GLY A 1 177 ? 23.078 -15.905 -4.644 1.00 69.31 177 GLY A CA 1
ATOM 1346 C C . GLY A 1 177 ? 24.526 -16.295 -4.936 1.00 69.31 177 GLY A C 1
ATOM 1347 O O . GLY A 1 177 ? 25.013 -16.167 -6.058 1.00 69.31 177 GLY A O 1
ATOM 1348 N N . ARG A 1 178 ? 25.219 -16.818 -3.915 1.00 65.50 178 ARG A N 1
ATOM 1349 C CA . ARG A 1 178 ? 26.657 -17.156 -3.982 1.00 65.50 178 ARG A CA 1
ATOM 1350 C C . ARG A 1 178 ? 27.012 -18.197 -5.051 1.00 65.50 178 ARG A C 1
ATOM 1352 O O . ARG A 1 178 ? 28.119 -18.178 -5.568 1.00 65.50 178 ARG A O 1
ATOM 1359 N N . ARG A 1 179 ? 26.091 -19.113 -5.375 1.00 66.06 179 ARG A N 1
ATOM 1360 C CA . ARG A 1 179 ? 26.291 -20.196 -6.363 1.00 66.06 179 ARG A CA 1
ATOM 1361 C C . ARG A 1 179 ? 25.698 -19.885 -7.741 1.00 66.06 179 ARG A C 1
ATOM 1363 O O . ARG A 1 179 ? 25.568 -20.780 -8.570 1.00 66.06 179 ARG A O 1
ATOM 1370 N N . GLY A 1 180 ? 25.321 -18.632 -7.982 1.00 72.62 180 GLY A N 1
ATOM 1371 C CA . GLY A 1 180 ? 24.780 -18.181 -9.256 1.00 72.62 180 GLY A CA 1
ATOM 1372 C C . GLY A 1 180 ? 23.577 -17.265 -9.085 1.00 72.62 180 GLY A C 1
ATOM 1373 O O . GLY A 1 180 ? 22.856 -17.323 -8.090 1.00 72.62 180 GLY A O 1
ATOM 1374 N N . THR A 1 181 ? 23.353 -16.438 -10.102 1.00 83.75 181 THR A N 1
ATOM 1375 C CA . THR A 1 181 ? 22.276 -15.448 -10.112 1.00 83.75 181 THR A CA 1
ATOM 1376 C C . THR A 1 181 ? 21.326 -15.709 -11.266 1.00 83.75 181 THR A C 1
ATOM 1378 O O . THR A 1 181 ? 21.743 -15.806 -12.422 1.00 83.75 181 THR A O 1
ATOM 1381 N N . ARG A 1 182 ? 20.026 -15.755 -10.968 1.00 86.12 182 ARG A N 1
ATOM 1382 C CA . ARG A 1 182 ? 18.971 -15.779 -11.987 1.00 86.12 182 ARG A CA 1
ATOM 1383 C C . ARG A 1 182 ? 18.307 -14.414 -12.071 1.00 86.12 182 ARG A C 1
ATOM 1385 O O . ARG A 1 182 ? 17.981 -13.806 -11.057 1.00 86.12 182 ARG A O 1
ATOM 1392 N N . LYS A 1 183 ? 18.120 -13.927 -13.298 1.00 89.38 183 LYS A N 1
ATOM 1393 C CA . LYS A 1 183 ? 17.531 -12.615 -13.591 1.00 89.38 183 LYS A CA 1
ATOM 1394 C C . LYS A 1 183 ? 16.486 -12.789 -14.671 1.00 89.38 183 LYS A C 1
ATOM 1396 O O . LYS A 1 183 ? 16.773 -13.399 -15.699 1.00 89.38 183 LYS A O 1
ATOM 1401 N N . GLN A 1 184 ? 15.308 -12.222 -14.466 1.00 90.81 184 GLN A N 1
ATOM 1402 C CA . GLN A 1 184 ? 14.232 -12.267 -15.441 1.00 90.81 184 GLN A CA 1
ATOM 1403 C C . GLN A 1 184 ? 13.628 -10.882 -15.633 1.00 90.81 184 GLN A C 1
ATOM 1405 O O . GLN A 1 184 ? 13.453 -10.119 -14.686 1.00 90.81 184 GLN A O 1
ATOM 1410 N N . VAL A 1 185 ? 13.318 -10.570 -16.888 1.00 92.44 185 VAL A N 1
ATOM 1411 C CA . VAL A 1 185 ? 12.590 -9.367 -17.285 1.00 92.44 185 VAL A CA 1
ATOM 1412 C C . VAL A 1 185 ? 11.476 -9.816 -18.217 1.00 92.44 185 VAL A C 1
ATOM 1414 O O . VAL A 1 185 ? 11.744 -10.307 -19.314 1.00 92.44 185 VAL A O 1
ATOM 1417 N N . ARG A 1 186 ? 10.228 -9.668 -17.778 1.00 93.19 186 ARG A N 1
ATOM 1418 C CA . ARG A 1 186 ? 9.033 -9.872 -18.602 1.00 93.19 186 ARG A CA 1
ATOM 1419 C C . ARG A 1 186 ? 8.377 -8.526 -18.838 1.00 93.19 186 ARG A C 1
AT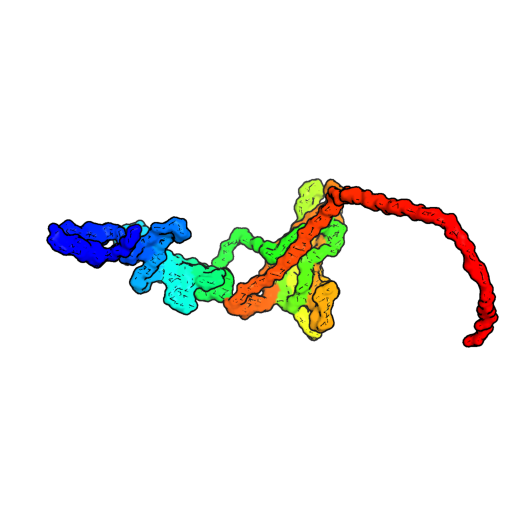OM 1421 O O . ARG A 1 186 ? 8.340 -7.694 -17.942 1.00 93.19 186 ARG A O 1
ATOM 1428 N N . THR A 1 187 ? 7.887 -8.296 -20.047 1.00 91.75 187 THR A N 1
ATOM 1429 C CA . THR A 1 187 ? 7.323 -6.995 -20.421 1.00 91.75 187 THR A CA 1
ATOM 1430 C C . THR A 1 187 ? 6.146 -7.153 -21.364 1.00 91.75 187 THR A C 1
ATOM 1432 O O . THR A 1 187 ? 6.256 -7.905 -22.334 1.00 91.75 187 THR A O 1
ATOM 1435 N N . VAL A 1 188 ? 5.115 -6.343 -21.163 1.00 87.75 188 VAL A N 1
ATOM 1436 C CA . VAL A 1 188 ? 4.054 -6.067 -22.134 1.00 87.75 188 VAL A CA 1
ATOM 1437 C C . VAL A 1 188 ? 4.262 -4.639 -22.624 1.00 87.75 188 VAL A C 1
ATOM 1439 O O . VAL A 1 188 ? 4.470 -3.733 -21.822 1.00 87.75 188 VAL A O 1
ATOM 1442 N N . ARG A 1 189 ? 4.304 -4.441 -23.943 1.00 88.56 189 ARG A N 1
ATOM 1443 C CA . ARG A 1 189 ? 4.708 -3.165 -24.549 1.00 88.56 189 ARG A CA 1
ATOM 1444 C C . ARG A 1 189 ? 3.694 -2.733 -25.594 1.00 88.56 189 ARG A C 1
ATOM 1446 O O . ARG A 1 189 ? 3.367 -3.528 -26.471 1.00 88.56 189 ARG A O 1
ATO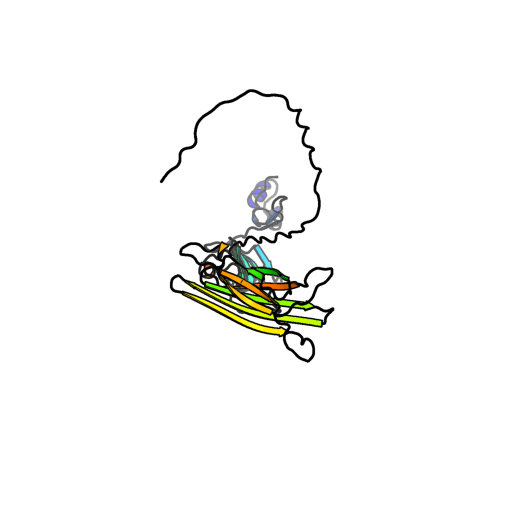M 1453 N N . ALA A 1 190 ? 3.318 -1.466 -25.554 1.00 80.38 190 ALA A N 1
ATOM 1454 C CA . ALA A 1 190 ? 2.573 -0.772 -26.590 1.00 80.38 190 ALA A CA 1
ATOM 1455 C C . ALA A 1 190 ? 3.363 0.466 -27.026 1.00 80.38 190 ALA A C 1
ATOM 1457 O O . ALA A 1 190 ? 4.108 1.055 -26.242 1.00 80.38 190 ALA A O 1
ATOM 1458 N N . GLY A 1 191 ? 3.222 0.858 -28.284 1.00 77.81 191 GLY A N 1
ATOM 1459 C CA . GLY A 1 191 ? 3.802 2.103 -28.758 1.00 77.81 191 GLY A CA 1
ATOM 1460 C C . GLY A 1 191 ? 3.305 2.470 -30.139 1.00 77.81 191 GLY A C 1
ATOM 1461 O O . GLY A 1 191 ? 2.897 1.594 -30.905 1.00 77.81 191 GLY A O 1
ATOM 1462 N N . SER A 1 192 ? 3.319 3.766 -30.436 1.00 75.31 192 SER A N 1
ATOM 1463 C CA . SER A 1 192 ? 2.868 4.258 -31.729 1.00 75.31 192 SER A CA 1
ATOM 1464 C C . SER A 1 192 ? 3.848 3.834 -32.829 1.00 75.31 192 SER A C 1
ATOM 1466 O O . SER A 1 192 ? 5.061 3.751 -32.594 1.00 75.31 192 SER A O 1
ATOM 1468 N N . PRO A 1 193 ? 3.358 3.525 -34.038 1.00 68.44 193 PRO A N 1
ATOM 1469 C CA . PRO A 1 193 ? 4.231 3.320 -35.183 1.00 68.44 193 PRO A CA 1
ATOM 1470 C C . PRO A 1 193 ? 4.995 4.612 -35.497 1.00 68.44 193 PRO A C 1
ATOM 1472 O O . PRO A 1 193 ? 4.483 5.713 -35.315 1.00 68.44 193 PRO A O 1
ATOM 1475 N N . TRP A 1 194 ? 6.223 4.483 -35.993 1.00 61.09 194 TRP A N 1
ATOM 1476 C CA . TRP A 1 194 ? 6.995 5.615 -36.505 1.00 61.09 194 TRP A CA 1
ATOM 1477 C C . TRP A 1 194 ? 7.409 5.313 -37.945 1.00 61.09 194 TRP A C 1
ATOM 1479 O O . TRP A 1 194 ? 7.979 4.249 -38.162 1.00 61.09 194 TRP A O 1
ATOM 1489 N N . PHE A 1 195 ? 7.061 6.212 -38.882 1.00 50.50 195 PHE A N 1
ATOM 1490 C CA . PHE A 1 195 ? 7.274 6.178 -40.345 1.00 50.50 195 PHE A CA 1
ATOM 1491 C C . PHE A 1 195 ? 7.200 4.792 -41.031 1.00 50.50 195 PHE A C 1
ATOM 1493 O O . PHE A 1 195 ? 8.008 3.896 -40.795 1.00 50.50 195 PHE A O 1
ATOM 1500 N N . TRP A 1 196 ? 6.256 4.632 -41.967 1.00 52.41 196 TRP A N 1
ATOM 1501 C CA . TRP A 1 196 ? 6.070 3.400 -42.760 1.00 52.41 196 TRP A CA 1
ATOM 1502 C C . TRP A 1 196 ? 5.784 2.133 -41.923 1.00 52.41 196 TRP A C 1
ATOM 1504 O O . TRP A 1 196 ? 6.208 1.033 -42.270 1.00 52.41 196 TRP A O 1
ATOM 1514 N N . GLY A 1 197 ? 5.068 2.271 -40.799 1.00 51.78 197 GLY A N 1
ATOM 1515 C CA . GLY A 1 197 ? 4.534 1.127 -40.040 1.00 51.78 197 GLY A CA 1
ATOM 1516 C C . GLY A 1 197 ? 5.540 0.367 -39.162 1.00 51.78 197 GLY A C 1
ATOM 1517 O O . GLY A 1 197 ? 5.227 -0.715 -38.664 1.00 51.78 197 GLY A O 1
ATOM 1518 N N . ARG A 1 198 ? 6.747 0.899 -38.922 1.00 55.44 198 ARG A N 1
ATOM 1519 C CA . ARG A 1 198 ? 7.749 0.241 -38.0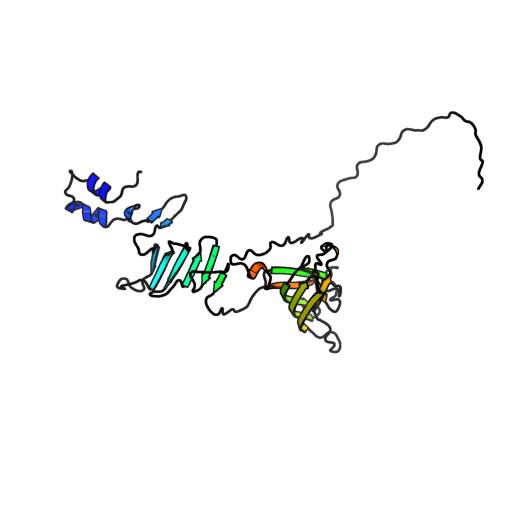67 1.00 55.44 198 ARG A CA 1
ATOM 1520 C C . ARG A 1 198 ? 7.477 0.486 -36.566 1.00 55.44 198 ARG A C 1
ATOM 1522 O O . ARG A 1 198 ? 7.509 1.608 -36.070 1.00 55.44 198 ARG A O 1
ATOM 1529 N N . LEU A 1 199 ? 7.245 -0.596 -35.808 1.00 61.25 199 LEU A N 1
ATOM 1530 C CA . LEU A 1 199 ? 6.871 -0.619 -34.372 1.00 61.25 199 LEU A CA 1
ATOM 1531 C C . LEU A 1 199 ? 8.061 -0.426 -33.395 1.00 61.25 199 LEU A C 1
ATOM 1533 O O . LEU A 1 199 ? 8.359 -1.313 -32.579 1.00 61.25 199 LEU A O 1
ATOM 1537 N N . TRP A 1 200 ? 8.808 0.677 -33.523 1.00 66.88 200 TRP A N 1
ATOM 1538 C CA . TRP A 1 200 ? 10.107 0.853 -32.841 1.00 66.88 200 TRP A CA 1
ATOM 1539 C C . TRP A 1 200 ? 10.039 1.699 -31.560 1.00 66.88 200 TRP A C 1
ATOM 1541 O O . TRP A 1 200 ? 10.939 1.591 -30.724 1.00 66.88 200 TRP A O 1
ATOM 1551 N N . ASN A 1 201 ? 8.955 2.450 -31.346 1.00 80.81 201 ASN A N 1
ATOM 1552 C CA . ASN A 1 201 ? 8.704 3.196 -30.112 1.00 80.81 201 ASN A CA 1
ATOM 1553 C C . ASN A 1 201 ? 8.370 2.224 -28.972 1.00 80.81 201 ASN A C 1
ATOM 1555 O O . ASN A 1 201 ? 7.234 1.807 -28.781 1.00 80.81 201 ASN A O 1
ATOM 1559 N N . LYS A 1 202 ? 9.391 1.780 -28.242 1.00 89.31 202 LYS A N 1
ATOM 1560 C CA . LYS A 1 202 ? 9.246 0.847 -27.117 1.00 89.31 202 LYS A CA 1
ATOM 1561 C C . LYS A 1 202 ? 10.226 1.217 -26.015 1.00 89.31 202 LYS A C 1
ATOM 1563 O O . LYS A 1 202 ? 11.318 1.713 -26.300 1.00 89.31 202 LYS A O 1
ATOM 1568 N N . ILE A 1 203 ? 9.866 0.884 -24.780 1.00 95.38 203 ILE A N 1
ATOM 1569 C CA . ILE A 1 203 ? 10.738 1.015 -23.610 1.00 95.38 203 ILE A CA 1
ATOM 1570 C C . ILE A 1 203 ? 11.290 -0.368 -23.243 1.00 95.38 203 ILE A C 1
ATOM 1572 O O . ILE A 1 203 ? 10.563 -1.370 -23.240 1.00 95.38 203 ILE A O 1
ATOM 1576 N N . GLY A 1 204 ? 12.597 -0.440 -23.003 1.00 95.44 204 GLY A N 1
ATOM 1577 C CA . GLY A 1 204 ? 13.315 -1.657 -22.636 1.00 95.44 204 GLY A CA 1
ATOM 1578 C C . GLY A 1 204 ? 13.878 -1.584 -21.224 1.00 95.44 204 GLY A C 1
ATOM 1579 O O . GLY A 1 204 ? 14.255 -0.511 -20.766 1.00 95.44 204 GLY A O 1
ATOM 1580 N N . PHE A 1 205 ? 13.994 -2.745 -20.581 1.00 97.50 205 PHE A N 1
ATOM 1581 C CA . PHE A 1 205 ? 14.562 -2.894 -19.243 1.00 97.50 205 PHE A CA 1
ATOM 1582 C C . PHE A 1 205 ? 15.643 -3.969 -19.231 1.00 97.50 205 PHE A C 1
ATOM 1584 O O . PHE A 1 205 ? 15.568 -4.929 -20.005 1.00 97.50 205 PHE A O 1
ATOM 1591 N N . ARG A 1 206 ? 16.639 -3.826 -18.354 1.00 95.31 206 ARG A N 1
ATOM 1592 C CA . ARG A 1 206 ? 17.646 -4.867 -18.115 1.00 95.31 206 ARG A CA 1
ATOM 1593 C C . ARG A 1 206 ? 18.252 -4.779 -16.723 1.00 95.31 206 ARG A C 1
ATOM 1595 O O . ARG A 1 206 ? 18.431 -3.693 -16.183 1.00 95.31 206 ARG A O 1
ATOM 1602 N N . TRP A 1 207 ? 18.711 -5.923 -16.237 1.00 95.06 207 TRP A N 1
ATOM 1603 C CA . TRP A 1 207 ? 19.591 -6.003 -15.080 1.00 95.06 207 TRP A CA 1
ATOM 1604 C C . TRP A 1 207 ? 21.065 -5.898 -15.482 1.00 95.06 207 TRP A C 1
ATOM 1606 O O . TRP A 1 207 ? 21.524 -6.621 -16.375 1.00 95.06 207 TRP A O 1
ATOM 1616 N N . ARG A 1 208 ? 21.837 -5.085 -14.764 1.00 94.56 208 ARG A N 1
ATOM 1617 C CA . ARG A 1 208 ? 23.303 -5.024 -14.843 1.00 94.56 208 ARG A CA 1
ATOM 1618 C C . ARG A 1 208 ? 23.916 -5.240 -13.467 1.00 94.56 208 ARG A C 1
ATOM 1620 O O . ARG A 1 208 ? 23.252 -5.010 -12.466 1.00 94.56 208 ARG A O 1
ATOM 1627 N N . ILE A 1 209 ? 25.156 -5.721 -13.438 1.00 93.00 209 ILE A N 1
ATOM 1628 C CA . ILE A 1 209 ? 25.944 -5.710 -12.203 1.00 93.00 209 ILE A CA 1
ATOM 1629 C C . ILE A 1 209 ? 26.192 -4.249 -11.846 1.00 93.00 209 ILE A C 1
ATOM 1631 O O . ILE A 1 209 ? 26.401 -3.412 -12.732 1.00 93.00 209 ILE A O 1
ATOM 1635 N N . ASP A 1 210 ? 26.103 -3.950 -10.562 1.00 94.25 210 ASP A N 1
ATOM 1636 C CA . ASP A 1 210 ? 26.425 -2.645 -10.034 1.00 94.25 210 ASP A CA 1
ATOM 1637 C C . ASP A 1 210 ? 27.807 -2.669 -9.394 1.00 94.25 210 ASP A C 1
ATOM 1639 O O . ASP A 1 210 ? 27.958 -2.899 -8.198 1.00 94.25 210 ASP A O 1
ATOM 1643 N N . GLU A 1 211 ? 28.823 -2.508 -10.239 1.00 93.38 211 GLU A N 1
ATOM 1644 C CA . GLU A 1 211 ? 30.232 -2.643 -9.858 1.00 93.38 211 GLU A CA 1
ATOM 1645 C C . GLU A 1 211 ? 30.623 -1.683 -8.730 1.00 93.38 211 GLU A C 1
ATOM 1647 O O . GLU A 1 211 ? 31.350 -2.082 -7.832 1.00 93.38 211 GLU A O 1
ATOM 1652 N N . ALA A 1 212 ? 30.072 -0.465 -8.721 1.00 93.25 212 ALA A N 1
ATOM 1653 C CA . ALA A 1 212 ? 30.382 0.554 -7.718 1.00 93.25 212 ALA A CA 1
ATOM 1654 C C . ALA A 1 212 ? 29.934 0.174 -6.296 1.00 93.25 212 ALA A C 1
ATOM 1656 O O . ALA A 1 212 ? 30.595 0.541 -5.332 1.00 93.25 212 ALA A O 1
ATOM 1657 N N . ASN A 1 213 ? 28.831 -0.570 -6.171 1.00 91.31 213 ASN A N 1
ATOM 1658 C CA . ASN A 1 213 ? 28.264 -0.975 -4.881 1.00 91.31 213 ASN A CA 1
ATOM 1659 C C . ASN A 1 213 ? 28.524 -2.458 -4.558 1.00 91.31 213 ASN A C 1
ATOM 1661 O O . ASN A 1 213 ? 28.072 -2.968 -3.531 1.00 91.31 213 ASN A O 1
ATOM 1665 N N . SER A 1 214 ? 29.216 -3.177 -5.446 1.00 91.50 214 SER A N 1
ATOM 1666 C CA . SER A 1 214 ? 29.579 -4.577 -5.232 1.00 91.50 214 SER A CA 1
ATOM 1667 C C . SER A 1 214 ? 30.872 -4.672 -4.430 1.00 91.50 214 SER A C 1
ATOM 1669 O O . SER A 1 214 ? 31.819 -3.930 -4.672 1.00 91.50 214 SER A O 1
ATOM 1671 N N . THR A 1 215 ? 30.932 -5.628 -3.510 1.00 90.25 215 THR A N 1
ATOM 1672 C CA . THR A 1 215 ? 32.137 -5.942 -2.734 1.00 90.25 215 THR A CA 1
ATOM 1673 C C . THR A 1 215 ? 32.529 -7.400 -2.936 1.00 90.25 215 THR A C 1
ATOM 1675 O O . THR A 1 215 ? 31.780 -8.198 -3.513 1.00 90.25 215 THR A O 1
ATOM 1678 N N . GLU A 1 216 ? 33.722 -7.771 -2.473 1.00 87.19 216 GLU A N 1
ATOM 1679 C CA . GLU A 1 216 ? 34.151 -9.165 -2.486 1.00 87.19 216 GLU A CA 1
ATOM 1680 C C . GLU A 1 216 ? 33.134 -10.040 -1.730 1.00 87.19 216 GLU A C 1
ATOM 1682 O O . GLU A 1 216 ? 32.784 -9.784 -0.579 1.00 87.19 216 GLU A O 1
ATOM 1687 N N . GLY A 1 217 ? 32.593 -11.052 -2.413 1.00 84.31 217 GLY A N 1
ATOM 1688 C CA . GLY A 1 217 ? 31.575 -11.950 -1.859 1.00 84.31 217 GLY A CA 1
ATOM 1689 C C . GLY A 1 217 ? 30.125 -11.438 -1.890 1.00 84.31 217 GLY A C 1
ATOM 1690 O O . GLY A 1 217 ? 29.223 -12.227 -1.593 1.00 84.31 217 GLY A O 1
ATOM 1691 N N . LEU A 1 218 ? 29.868 -10.186 -2.296 1.00 86.12 218 LEU A N 1
ATOM 1692 C CA . LEU A 1 218 ? 28.519 -9.627 -2.452 1.00 86.12 218 LEU A CA 1
ATOM 1693 C C . LEU A 1 218 ? 28.375 -8.858 -3.773 1.00 86.12 218 LEU A C 1
ATOM 1695 O O . LEU A 1 218 ? 28.706 -7.679 -3.887 1.00 86.12 218 LEU A O 1
ATOM 1699 N N . THR A 1 219 ? 27.812 -9.527 -4.780 1.00 89.19 219 THR A N 1
ATOM 1700 C CA . THR A 1 219 ? 27.454 -8.884 -6.049 1.00 89.19 219 THR A CA 1
ATOM 1701 C C . THR A 1 219 ? 26.131 -8.146 -5.921 1.00 89.19 219 THR A C 1
ATOM 1703 O O . THR A 1 219 ? 25.097 -8.760 -5.645 1.00 89.19 219 THR A O 1
ATOM 1706 N N . ARG A 1 220 ? 26.154 -6.845 -6.207 1.00 91.06 220 ARG A N 1
ATOM 1707 C CA . ARG A 1 220 ? 24.958 -6.014 -6.306 1.00 91.06 220 ARG A CA 1
ATOM 1708 C C . ARG A 1 220 ? 24.563 -5.778 -7.754 1.00 91.06 220 ARG A C 1
ATOM 1710 O O . ARG A 1 220 ? 25.352 -5.936 -8.689 1.00 91.06 220 ARG A O 1
ATOM 1717 N N . TYR A 1 221 ? 23.307 -5.415 -7.944 1.00 92.62 221 TYR A N 1
ATOM 1718 C CA . TYR A 1 221 ? 22.694 -5.224 -9.242 1.00 92.62 221 TYR A CA 1
ATOM 1719 C C . TYR A 1 221 ? 22.009 -3.873 -9.322 1.00 92.62 221 TYR A C 1
ATOM 1721 O O . TYR A 1 221 ? 21.501 -3.332 -8.345 1.00 92.62 221 TYR A O 1
ATOM 1729 N N . LYS A 1 222 ? 21.951 -3.371 -10.547 1.00 94.94 222 LYS A N 1
ATOM 1730 C CA . LYS A 1 222 ? 21.168 -2.205 -10.909 1.00 94.94 222 LYS A CA 1
ATOM 1731 C C . LYS A 1 222 ? 20.207 -2.530 -12.026 1.00 94.94 222 LYS A C 1
ATOM 1733 O O . LYS A 1 222 ? 20.488 -3.338 -12.923 1.00 94.94 222 LYS A O 1
ATOM 1738 N N . LEU A 1 223 ? 19.064 -1.879 -11.961 1.00 96.44 223 LEU A N 1
ATOM 1739 C CA . LEU A 1 223 ? 18.040 -1.923 -12.969 1.00 96.44 223 LEU A CA 1
ATOM 1740 C C . LEU A 1 223 ? 18.166 -0.702 -13.874 1.00 96.44 223 LEU A C 1
ATOM 1742 O O . LEU A 1 223 ? 18.210 0.434 -13.409 1.00 96.44 223 LEU A O 1
ATOM 1746 N N . GLN A 1 224 ? 18.200 -0.949 -15.180 1.00 97.50 224 GLN A N 1
ATOM 1747 C CA . GLN A 1 224 ? 18.272 0.100 -16.185 1.00 97.50 224 GLN A CA 1
ATOM 1748 C C . GLN A 1 224 ? 17.064 0.089 -17.118 1.00 97.50 224 GLN A C 1
ATOM 1750 O O . GLN A 1 224 ? 16.536 -0.976 -17.453 1.00 97.50 224 GLN A O 1
ATOM 1755 N N . MET A 1 225 ? 16.700 1.278 -17.592 1.00 97.94 225 MET A N 1
ATOM 1756 C CA . MET A 1 225 ? 15.655 1.542 -18.576 1.00 97.94 225 MET A CA 1
ATOM 1757 C C . MET A 1 225 ? 16.235 2.268 -19.796 1.00 97.94 225 MET A C 1
ATOM 1759 O O . MET A 1 225 ? 17.221 2.991 -19.679 1.00 97.94 225 MET A O 1
ATOM 1763 N N . ARG A 1 226 ? 15.633 2.078 -20.974 1.00 96.62 226 ARG A N 1
ATOM 1764 C CA . ARG A 1 226 ? 15.911 2.894 -22.165 1.00 96.62 226 ARG A CA 1
ATOM 1765 C C . ARG A 1 226 ? 14.706 3.028 -23.080 1.00 96.62 226 ARG A C 1
ATOM 1767 O O . ARG A 1 226 ? 13.904 2.093 -23.174 1.00 96.62 226 ARG A O 1
ATOM 1774 N N . SER A 1 227 ? 14.666 4.097 -23.866 1.00 95.19 227 SER A N 1
ATOM 1775 C CA . SER A 1 227 ? 13.909 4.107 -25.116 1.00 95.19 227 SER A CA 1
ATOM 1776 C C . SER A 1 227 ? 14.663 3.269 -26.156 1.00 95.19 227 SER A C 1
ATOM 1778 O O . SER A 1 227 ? 15.887 3.148 -26.120 1.00 95.19 227 SER A O 1
ATOM 1780 N N . ARG A 1 228 ? 13.962 2.615 -27.087 1.00 90.31 228 ARG A N 1
ATOM 1781 C CA . ARG A 1 228 ? 14.633 1.879 -28.181 1.00 90.31 228 ARG A CA 1
ATOM 1782 C C . ARG A 1 228 ? 15.189 2.788 -29.274 1.00 90.31 228 ARG A C 1
ATOM 1784 O O . ARG A 1 228 ? 16.064 2.360 -30.019 1.00 90.31 228 ARG A O 1
ATOM 1791 N N . THR A 1 229 ? 14.668 4.000 -29.370 1.00 89.56 229 THR A N 1
ATOM 1792 C CA . THR A 1 229 ? 15.023 5.022 -30.356 1.00 89.56 229 THR A CA 1
ATOM 1793 C C . THR A 1 229 ? 15.096 6.369 -29.656 1.00 89.56 229 THR A C 1
ATOM 1795 O O . THR A 1 229 ? 14.393 6.570 -28.667 1.00 89.56 229 THR A O 1
ATOM 1798 N N . HIS A 1 230 ? 15.870 7.302 -30.204 1.00 92.25 230 HIS A N 1
ATOM 1799 C CA . HIS A 1 230 ? 15.883 8.690 -29.744 1.00 92.25 230 HIS A CA 1
ATOM 1800 C C . HIS A 1 230 ? 14.532 9.368 -30.063 1.00 92.25 230 HIS A C 1
ATOM 1802 O O . HIS A 1 230 ? 14.012 9.221 -31.176 1.00 92.25 230 HIS A O 1
ATOM 1808 N N . TYR A 1 231 ? 13.928 10.047 -29.083 1.00 91.75 231 TYR A N 1
ATOM 1809 C CA . TYR A 1 231 ? 12.633 10.750 -29.211 1.00 91.75 231 TYR A CA 1
ATOM 1810 C C . TYR A 1 231 ? 12.763 12.224 -29.613 1.00 91.75 231 TYR A C 1
ATOM 1812 O O . TYR A 1 231 ? 11.779 12.946 -29.692 1.00 91.75 231 TYR A O 1
ATOM 1820 N N . GLY A 1 232 ? 13.974 12.674 -29.905 1.00 91.06 232 GLY A N 1
ATOM 1821 C CA . GLY A 1 232 ? 14.275 14.060 -30.208 1.00 91.06 232 GLY A CA 1
ATOM 1822 C C . GLY A 1 232 ? 14.496 14.899 -28.954 1.00 91.06 232 GLY A C 1
ATOM 1823 O O . GLY A 1 232 ? 14.619 14.406 -27.827 1.00 91.06 232 GLY A O 1
ATOM 1824 N N . LYS A 1 233 ? 14.607 16.202 -29.191 1.00 93.75 233 LYS A N 1
ATOM 1825 C CA . LYS A 1 233 ? 14.846 17.207 -28.163 1.00 93.75 233 LYS A CA 1
ATOM 1826 C C . LYS A 1 233 ? 13.739 18.246 -28.178 1.00 93.75 233 LYS A C 1
ATOM 1828 O O . LYS A 1 233 ? 13.192 18.558 -29.231 1.00 93.75 233 LYS A O 1
ATOM 1833 N N . GLU A 1 234 ? 13.480 18.828 -27.021 1.00 89.25 234 GLU A N 1
ATOM 1834 C CA . GLU A 1 234 ? 12.597 19.971 -26.843 1.00 89.25 234 GLU A CA 1
ATOM 1835 C C . GLU A 1 234 ? 13.322 21.025 -26.004 1.00 89.25 234 GLU A C 1
ATOM 1837 O O . GLU A 1 234 ? 13.940 20.708 -24.987 1.00 89.25 234 GLU A O 1
ATOM 1842 N N . GLY A 1 235 ? 13.367 22.272 -26.487 1.00 89.69 235 GLY A N 1
ATOM 1843 C CA . GLY A 1 235 ? 14.127 23.341 -25.824 1.00 89.69 235 GLY A CA 1
ATOM 1844 C C . GLY A 1 235 ? 15.620 23.021 -25.624 1.00 89.69 235 GLY A C 1
ATOM 1845 O O . GLY A 1 235 ? 16.221 23.453 -24.646 1.00 89.69 235 GLY A O 1
ATOM 1846 N N . GLY A 1 236 ? 16.217 22.207 -26.505 1.00 91.50 236 GLY A N 1
ATOM 1847 C CA . GLY A 1 236 ? 17.619 21.775 -26.413 1.00 91.50 236 GLY A CA 1
ATOM 1848 C C . GLY A 1 236 ? 17.894 20.609 -25.450 1.00 91.50 236 GLY A C 1
ATOM 1849 O O . GLY A 1 236 ? 19.019 20.103 -25.431 1.00 91.50 236 GLY A O 1
ATOM 1850 N N . ARG A 1 237 ? 16.891 20.130 -24.704 1.00 93.38 237 ARG A N 1
ATOM 1851 C CA . ARG A 1 237 ? 16.989 18.976 -23.792 1.00 93.38 237 ARG A CA 1
ATOM 1852 C C . ARG A 1 237 ? 16.371 17.735 -24.427 1.00 93.38 237 ARG A C 1
ATOM 1854 O O . ARG A 1 237 ? 15.463 17.857 -25.242 1.00 93.38 237 ARG A O 1
ATOM 1861 N N . ASN A 1 238 ? 16.867 16.545 -24.094 1.00 95.50 238 ASN A N 1
ATOM 1862 C CA . ASN A 1 238 ? 16.231 15.306 -24.545 1.00 95.50 238 ASN A CA 1
ATOM 1863 C C . ASN A 1 238 ? 14.810 15.221 -23.973 1.00 95.50 238 ASN A C 1
ATOM 1865 O O . ASN A 1 238 ? 14.587 15.577 -22.815 1.00 95.50 238 ASN A O 1
ATOM 1869 N N . LYS A 1 239 ? 13.858 14.721 -24.768 1.00 95.00 239 LYS A N 1
ATOM 1870 C CA . LYS A 1 239 ? 12.547 14.335 -24.228 1.00 95.00 239 LYS A CA 1
ATOM 1871 C C . LYS A 1 239 ? 12.734 13.214 -23.204 1.00 95.00 239 LYS A C 1
ATOM 1873 O O . LYS A 1 239 ? 13.688 12.444 -23.314 1.00 95.00 239 LYS A O 1
ATOM 1878 N N . GLN A 1 240 ? 11.845 13.112 -22.221 1.00 96.25 240 GLN A N 1
ATOM 1879 C CA . GLN A 1 240 ? 12.019 12.203 -21.084 1.00 96.25 240 GLN A CA 1
ATOM 1880 C C . GLN A 1 240 ? 10.920 11.139 -21.017 1.00 96.25 240 GLN A C 1
ATOM 1882 O O . GLN A 1 240 ? 9.766 11.392 -21.354 1.00 96.25 240 GLN A O 1
ATOM 1887 N N . MET A 1 241 ? 11.284 9.940 -20.563 1.00 97.12 241 MET A N 1
ATOM 1888 C CA . MET A 1 241 ? 10.351 8.876 -20.193 1.00 97.12 241 MET A CA 1
ATOM 1889 C C . MET A 1 241 ? 10.117 8.917 -18.687 1.00 97.12 241 MET A C 1
ATOM 1891 O O . MET A 1 241 ? 11.073 8.991 -17.916 1.00 97.12 241 MET A O 1
ATOM 1895 N N . PHE A 1 242 ? 8.862 8.791 -18.277 1.00 97.81 242 PHE A N 1
ATOM 1896 C CA . PHE A 1 242 ? 8.469 8.652 -16.881 1.00 97.81 242 PHE A CA 1
ATOM 1897 C C . PHE A 1 242 ? 8.365 7.176 -16.491 1.00 97.81 242 PHE A C 1
ATOM 1899 O O . PHE A 1 242 ? 7.940 6.349 -17.300 1.00 97.81 242 PHE A O 1
ATOM 1906 N N . TYR A 1 243 ? 8.693 6.843 -15.243 1.00 97.69 243 TYR A N 1
ATOM 1907 C CA . TYR A 1 243 ? 8.467 5.510 -14.689 1.00 97.69 243 TYR A CA 1
ATOM 1908 C C . TYR A 1 243 ? 7.992 5.548 -13.233 1.00 97.69 243 TYR A C 1
ATOM 1910 O O . TYR A 1 243 ? 8.338 6.448 -12.470 1.00 97.69 243 TYR A O 1
ATOM 1918 N N . ARG A 1 244 ? 7.241 4.513 -12.840 1.00 97.50 244 ARG A N 1
ATOM 1919 C CA . ARG A 1 244 ? 6.913 4.162 -11.451 1.00 97.50 244 ARG A CA 1
ATOM 1920 C C . ARG A 1 244 ? 7.223 2.703 -11.188 1.00 97.50 244 ARG A C 1
ATOM 1922 O O . ARG A 1 244 ? 6.975 1.855 -12.044 1.00 97.50 244 ARG A O 1
ATOM 1929 N N . ILE A 1 245 ? 7.702 2.425 -9.985 1.00 97.19 245 ILE A N 1
ATOM 1930 C CA . ILE A 1 245 ? 8.085 1.099 -9.519 1.00 97.19 245 ILE A CA 1
ATOM 1931 C C . ILE A 1 245 ? 7.238 0.730 -8.305 1.00 97.19 245 ILE A C 1
ATOM 1933 O O . ILE A 1 245 ? 7.089 1.511 -7.364 1.00 97.19 245 ILE A O 1
ATOM 1937 N N . THR A 1 246 ? 6.701 -0.483 -8.330 1.00 96.00 246 THR A N 1
ATOM 1938 C CA . THR A 1 246 ? 6.093 -1.156 -7.183 1.00 96.00 246 THR A CA 1
ATOM 1939 C C . THR A 1 246 ? 7.015 -2.290 -6.760 1.00 96.00 246 THR A C 1
ATOM 1941 O O . THR A 1 246 ? 7.478 -3.060 -7.604 1.00 96.00 246 THR A O 1
ATOM 1944 N N . LEU A 1 247 ? 7.274 -2.408 -5.461 1.00 93.56 247 LEU A N 1
ATOM 1945 C CA . LEU A 1 247 ? 7.925 -3.583 -4.898 1.00 93.56 247 LEU A CA 1
ATOM 1946 C C . LEU A 1 247 ? 6.887 -4.703 -4.773 1.00 93.56 247 LEU A C 1
ATOM 1948 O O . LEU A 1 247 ? 5.869 -4.520 -4.114 1.00 93.56 247 LEU A O 1
ATOM 1952 N N . LEU A 1 248 ? 7.135 -5.834 -5.430 1.00 92.94 248 LEU A N 1
ATOM 1953 C CA . LEU A 1 248 ? 6.292 -7.031 -5.339 1.00 92.94 248 LEU A CA 1
ATOM 1954 C C . LEU A 1 248 ? 6.819 -8.022 -4.300 1.00 92.94 248 LEU A C 1
ATOM 1956 O O . LEU A 1 248 ? 6.042 -8.773 -3.724 1.00 92.94 248 LEU A O 1
ATOM 1960 N N . TRP A 1 249 ? 8.141 -8.059 -4.106 1.00 89.50 249 TRP A N 1
ATOM 1961 C CA . TRP A 1 249 ? 8.780 -8.955 -3.148 1.00 89.50 249 TRP A CA 1
ATOM 1962 C C . TRP A 1 249 ? 10.129 -8.420 -2.689 1.00 89.50 249 TRP A C 1
ATOM 1964 O O . TRP A 1 249 ? 10.966 -8.014 -3.505 1.00 89.50 249 TRP A O 1
ATOM 1974 N N . ASP A 1 250 ? 10.367 -8.537 -1.391 1.00 87.06 250 ASP A N 1
ATOM 1975 C CA . ASP A 1 250 ? 11.678 -8.554 -0.769 1.00 87.06 250 ASP A CA 1
ATOM 1976 C C . ASP A 1 250 ? 11.689 -9.470 0.459 1.00 87.06 250 ASP A C 1
ATOM 1978 O O . ASP A 1 250 ? 10.662 -9.993 0.881 1.00 87.06 250 ASP A O 1
ATOM 1982 N N . ARG A 1 251 ? 12.875 -9.681 1.030 1.00 78.19 251 ARG A N 1
ATOM 1983 C CA . ARG A 1 251 ? 13.044 -10.538 2.204 1.00 78.19 251 ARG A CA 1
ATOM 1984 C C . ARG A 1 251 ? 12.392 -9.970 3.471 1.00 78.19 251 ARG A C 1
ATOM 1986 O O . ARG A 1 251 ? 12.076 -10.733 4.375 1.00 78.19 251 ARG A O 1
ATOM 1993 N N . ASN A 1 252 ? 12.200 -8.655 3.568 1.00 73.94 252 ASN A N 1
ATOM 1994 C CA . ASN A 1 252 ? 11.639 -8.050 4.774 1.00 73.94 252 ASN A CA 1
ATOM 1995 C C . ASN A 1 252 ? 10.164 -8.437 4.953 1.00 73.94 252 ASN A C 1
ATOM 1997 O O . ASN A 1 252 ? 9.698 -8.467 6.088 1.00 73.94 252 ASN A O 1
ATOM 2001 N N . PHE A 1 253 ? 9.450 -8.795 3.876 1.00 70.19 253 PHE A N 1
ATOM 2002 C CA . PHE A 1 253 ? 8.077 -9.318 3.948 1.00 70.19 253 PHE A CA 1
ATOM 2003 C C . PHE A 1 253 ? 7.931 -10.626 4.746 1.00 70.19 253 PHE A C 1
ATOM 2005 O O . PHE A 1 253 ? 6.818 -10.958 5.146 1.00 70.19 253 PHE A O 1
ATOM 2012 N N . GLU A 1 254 ? 9.019 -11.362 4.993 1.00 65.69 254 GLU A N 1
ATOM 2013 C CA . GLU A 1 254 ? 9.006 -12.585 5.814 1.00 65.69 254 GLU A CA 1
ATOM 2014 C C . GLU A 1 254 ? 8.961 -12.289 7.325 1.00 65.69 254 GLU A C 1
ATOM 2016 O O . GLU A 1 254 ? 8.734 -13.194 8.126 1.00 65.69 254 GLU A O 1
ATOM 2021 N N . GLN A 1 255 ? 9.206 -11.043 7.741 1.00 64.06 255 GLN A N 1
ATOM 2022 C CA . GLN A 1 255 ? 9.265 -10.674 9.155 1.00 64.06 255 GLN A CA 1
ATOM 2023 C C . GLN A 1 255 ? 7.881 -10.264 9.668 1.00 64.06 255 GLN A C 1
ATOM 2025 O O . GLN A 1 255 ? 7.192 -9.471 9.033 1.00 64.06 255 GLN A O 1
ATOM 2030 N N . ALA A 1 256 ? 7.523 -10.724 10.872 1.00 55.44 256 ALA A N 1
ATOM 2031 C CA . ALA A 1 256 ? 6.263 -10.395 11.554 1.00 55.44 256 ALA A CA 1
ATOM 2032 C C . ALA A 1 256 ? 6.066 -8.886 11.847 1.00 55.44 256 ALA A C 1
ATOM 2034 O O . ALA A 1 256 ? 4.995 -8.472 12.274 1.00 55.44 256 ALA A O 1
ATOM 2035 N N . GLN A 1 257 ? 7.098 -8.059 11.635 1.00 59.50 257 GLN A N 1
ATOM 2036 C CA . GLN A 1 257 ? 7.053 -6.599 11.736 1.00 59.50 257 GLN A CA 1
ATOM 2037 C C . GLN A 1 257 ? 7.764 -5.973 10.531 1.00 59.50 257 GLN A C 1
ATOM 2039 O O . GLN A 1 257 ? 8.940 -5.607 10.587 1.00 59.50 257 GLN A O 1
ATOM 2044 N N . TYR A 1 258 ? 7.055 -5.856 9.408 1.00 59.81 258 TYR A N 1
ATOM 2045 C CA . TYR A 1 258 ? 7.615 -5.255 8.199 1.00 59.81 258 TYR A CA 1
ATOM 2046 C C . TYR A 1 258 ? 7.979 -3.773 8.413 1.00 59.81 258 TYR A C 1
ATOM 2048 O O . TYR A 1 258 ? 7.121 -2.921 8.679 1.00 59.81 258 TYR A O 1
ATOM 2056 N N . SER A 1 259 ? 9.262 -3.458 8.223 1.00 54.50 259 SER A N 1
ATOM 2057 C CA . SER A 1 259 ? 9.765 -2.092 8.064 1.00 54.50 259 SER A CA 1
ATOM 2058 C C . SER A 1 259 ? 10.332 -1.933 6.648 1.00 54.50 259 SER A C 1
ATOM 2060 O O . SER A 1 259 ? 11.266 -2.659 6.284 1.00 54.50 259 SER A O 1
ATOM 2062 N N . PRO A 1 260 ? 9.778 -1.030 5.817 1.00 54.22 260 PRO A N 1
ATOM 2063 C CA . PRO A 1 260 ? 10.273 -0.840 4.462 1.00 54.22 260 PRO A CA 1
ATOM 2064 C C . PRO A 1 260 ? 11.707 -0.285 4.487 1.00 54.22 260 PRO A C 1
ATOM 2066 O O . PRO A 1 260 ? 12.032 0.533 5.351 1.00 54.22 260 PRO A O 1
ATOM 2069 N N . PRO A 1 261 ? 12.577 -0.691 3.546 1.00 51.06 261 PRO A N 1
ATOM 2070 C CA . PRO A 1 261 ? 13.905 -0.104 3.429 1.00 51.06 261 PRO A CA 1
ATOM 2071 C C . PRO A 1 261 ? 13.804 1.386 3.068 1.00 51.06 261 PRO A C 1
ATOM 2073 O O . PRO A 1 261 ? 13.118 1.758 2.115 1.00 51.06 261 PRO A O 1
ATOM 2076 N N . VAL A 1 262 ? 14.512 2.238 3.813 1.00 45.72 262 VAL A N 1
ATOM 2077 C CA . VAL A 1 262 ? 14.701 3.653 3.465 1.00 45.72 262 VAL A CA 1
ATOM 2078 C C . VAL A 1 262 ? 15.700 3.716 2.312 1.00 45.72 262 VAL A C 1
ATOM 2080 O O . VAL A 1 262 ? 16.859 3.346 2.482 1.00 45.72 262 VAL A O 1
ATOM 2083 N N . LEU A 1 263 ? 15.262 4.158 1.133 1.00 48.28 263 LEU A N 1
ATOM 2084 C CA . LEU A 1 263 ? 16.165 4.464 0.025 1.00 48.28 263 LEU A CA 1
ATOM 2085 C C . LEU A 1 263 ? 16.442 5.966 0.005 1.00 48.28 263 LEU A C 1
ATOM 2087 O O . LEU A 1 263 ? 15.521 6.774 -0.103 1.00 48.28 263 LEU A O 1
ATOM 2091 N N . THR A 1 264 ? 17.718 6.332 0.090 1.00 39.62 264 THR A N 1
ATOM 2092 C CA . THR A 1 264 ? 18.197 7.686 -0.190 1.00 39.62 264 THR A CA 1
ATOM 2093 C C . THR A 1 264 ? 17.981 7.979 -1.671 1.00 39.62 264 THR A C 1
ATOM 2095 O O . THR A 1 264 ? 18.620 7.380 -2.535 1.00 39.62 264 THR A O 1
ATOM 2098 N N . GLN A 1 265 ? 17.038 8.867 -1.983 1.00 40.94 265 GLN A N 1
ATOM 2099 C CA . GLN A 1 265 ? 16.906 9.410 -3.330 1.00 40.94 265 GLN A CA 1
ATOM 2100 C C . GLN A 1 265 ? 17.984 10.476 -3.524 1.00 40.94 265 GLN A C 1
ATOM 2102 O O . GLN A 1 265 ? 17.758 11.643 -3.211 1.00 40.94 265 GLN A O 1
ATOM 2107 N N . ASP A 1 266 ? 19.131 10.099 -4.086 1.00 38.66 266 ASP A N 1
ATOM 2108 C CA . ASP A 1 266 ? 20.059 11.073 -4.669 1.00 38.66 266 ASP A CA 1
ATOM 2109 C C . ASP A 1 266 ? 19.499 11.548 -6.016 1.00 38.66 266 ASP A C 1
ATOM 2111 O O . ASP A 1 266 ? 20.005 11.254 -7.097 1.00 38.66 266 ASP A O 1
ATOM 2115 N N . THR A 1 267 ? 18.400 12.297 -5.963 1.00 40.47 267 THR A N 1
ATOM 2116 C CA . THR A 1 267 ? 17.983 13.156 -7.073 1.00 40.47 267 THR A CA 1
ATOM 2117 C C . THR A 1 267 ? 18.586 14.537 -6.877 1.00 40.47 267 THR A C 1
ATOM 2119 O O . THR A 1 267 ? 17.876 15.520 -6.670 1.00 40.47 267 THR A O 1
ATOM 2122 N N . GLU A 1 268 ? 19.912 14.634 -6.966 1.00 33.38 268 GLU A N 1
ATOM 2123 C CA . GLU A 1 268 ? 20.533 15.922 -7.253 1.00 33.38 268 GLU A CA 1
ATOM 2124 C C . GLU A 1 268 ? 20.164 16.326 -8.684 1.00 33.38 268 GLU A C 1
ATOM 2126 O O . GLU A 1 268 ? 20.712 15.836 -9.677 1.00 33.38 268 GLU A O 1
ATOM 2131 N N . ARG A 1 269 ? 19.233 17.278 -8.803 1.00 35.06 269 ARG A N 1
ATOM 2132 C CA . ARG A 1 269 ? 19.177 1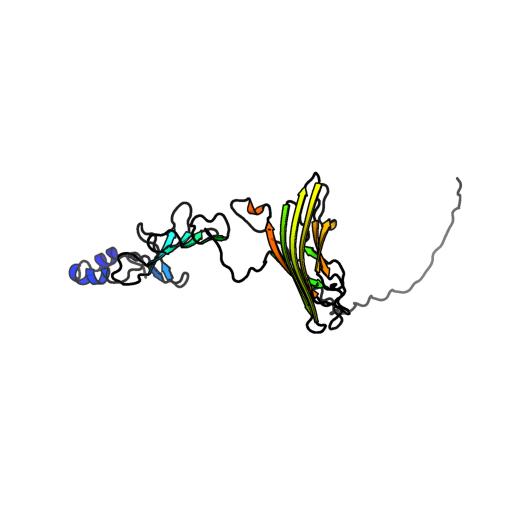8.150 -9.974 1.00 35.06 269 ARG A CA 1
ATOM 2133 C C . ARG A 1 269 ? 20.511 18.889 -10.058 1.00 35.06 269 ARG A C 1
ATOM 2135 O O . ARG A 1 269 ? 20.708 19.899 -9.391 1.00 35.06 269 ARG A O 1
ATOM 2142 N N . ARG A 1 270 ? 21.422 18.420 -10.912 1.00 36.69 270 ARG A N 1
ATOM 2143 C CA . ARG A 1 270 ? 22.543 19.239 -11.392 1.00 36.69 270 ARG A CA 1
ATOM 2144 C C . ARG A 1 270 ? 22.019 20.332 -12.325 1.00 36.69 270 ARG A C 1
ATOM 2146 O O . ARG A 1 270 ? 22.227 20.277 -13.534 1.00 36.69 270 ARG A O 1
ATOM 2153 N N . ASP A 1 271 ? 21.390 21.356 -11.759 1.00 33.91 271 ASP A N 1
ATOM 2154 C CA . ASP A 1 271 ? 21.321 22.665 -12.404 1.00 33.91 271 ASP A CA 1
ATOM 2155 C C . ASP A 1 271 ? 22.681 23.350 -12.198 1.00 33.91 271 ASP A C 1
ATOM 2157 O O . ASP A 1 271 ? 22.932 24.068 -11.235 1.00 33.91 271 ASP A O 1
ATOM 2161 N N . SER A 1 272 ? 23.617 23.063 -13.106 1.00 37.56 272 SER A N 1
ATOM 2162 C CA . SER A 1 272 ? 24.886 23.788 -13.193 1.00 37.56 272 SER A CA 1
ATOM 2163 C C . SER A 1 272 ? 24.740 24.974 -14.147 1.00 37.56 272 SER A C 1
ATOM 2165 O O . SER A 1 272 ? 24.704 24.796 -15.364 1.00 37.56 272 SER A O 1
ATOM 2167 N N . ARG A 1 273 ? 24.624 26.173 -13.559 1.00 34.59 273 ARG A N 1
ATOM 2168 C CA . ARG A 1 273 ? 24.898 27.549 -14.054 1.00 34.59 273 ARG A CA 1
ATOM 2169 C C . ARG A 1 273 ? 24.037 28.470 -13.177 1.00 34.59 273 ARG A C 1
ATOM 2171 O O . ARG A 1 273 ? 22.851 28.228 -13.061 1.00 34.59 273 ARG A O 1
ATOM 2178 N N . SER A 1 274 ? 24.497 29.521 -12.519 1.00 38.22 274 SER A N 1
ATOM 2179 C CA . SER A 1 274 ? 25.725 30.301 -12.585 1.00 38.22 274 SER A CA 1
ATOM 2180 C C . SER A 1 274 ? 25.768 31.164 -11.322 1.00 38.22 274 SER A C 1
ATOM 2182 O O . SER A 1 274 ? 24.792 31.850 -11.045 1.00 38.22 274 SER A O 1
ATOM 2184 N N . ASN A 1 275 ? 26.878 31.161 -10.591 1.00 32.16 275 ASN A N 1
ATOM 2185 C CA . ASN A 1 275 ? 27.358 32.331 -9.855 1.00 32.16 275 ASN A CA 1
ATOM 2186 C C . ASN A 1 275 ? 28.797 32.046 -9.422 1.00 32.16 275 ASN A C 1
ATOM 2188 O O . ASN A 1 275 ? 29.044 31.334 -8.454 1.00 32.16 275 ASN A O 1
ATOM 2192 N N . ARG A 1 276 ? 29.759 32.565 -10.192 1.00 35.56 276 ARG A N 1
ATOM 2193 C CA . ARG A 1 276 ? 31.130 32.769 -9.715 1.00 35.56 276 ARG A CA 1
ATOM 2194 C C . ARG A 1 276 ? 31.179 34.153 -9.065 1.00 35.56 276 ARG A C 1
ATOM 2196 O O . ARG A 1 276 ? 30.963 35.124 -9.787 1.00 35.56 276 ARG A O 1
ATOM 2203 N N . PRO A 1 277 ? 31.506 34.277 -7.773 1.00 34.72 277 PRO A N 1
ATOM 2204 C CA . PRO A 1 277 ? 32.081 35.500 -7.238 1.00 34.72 277 PRO A CA 1
ATOM 2205 C C . PRO A 1 277 ? 33.575 35.571 -7.592 1.00 34.72 277 PRO A C 1
ATOM 2207 O O . PRO A 1 277 ? 34.223 34.550 -7.820 1.00 34.72 277 PRO A O 1
ATOM 2210 N N . GLY A 1 278 ? 34.075 36.801 -7.687 1.00 33.97 278 GLY A N 1
ATOM 2211 C CA . GLY A 1 278 ? 35.342 37.213 -8.290 1.00 33.97 278 GLY A CA 1
ATOM 2212 C C . GLY A 1 278 ? 36.615 36.458 -7.894 1.00 33.97 278 GLY A C 1
ATOM 2213 O O . GLY A 1 278 ? 36.817 36.024 -6.765 1.00 33.97 278 GLY A O 1
ATOM 2214 N N . THR A 1 279 ? 37.514 36.389 -8.872 1.00 37.47 279 THR A N 1
ATOM 2215 C CA . THR A 1 279 ? 38.954 36.142 -8.741 1.00 37.47 279 THR A CA 1
ATOM 2216 C C . THR A 1 279 ? 39.598 37.066 -7.701 1.00 37.47 279 THR A C 1
ATOM 2218 O O . THR A 1 279 ? 39.500 38.284 -7.861 1.00 37.47 279 THR A O 1
ATOM 2221 N N . PRO A 1 280 ? 40.352 36.544 -6.717 1.00 37.97 280 PRO A N 1
ATOM 2222 C CA . PRO A 1 280 ? 41.336 37.333 -5.992 1.00 37.97 280 PRO A CA 1
ATOM 2223 C C . PRO A 1 280 ? 42.638 37.373 -6.800 1.00 37.97 280 PRO A C 1
ATOM 2225 O O . PRO A 1 280 ? 43.242 36.347 -7.112 1.00 37.97 280 PRO A O 1
ATOM 2228 N N . THR A 1 281 ? 43.051 38.582 -7.158 1.00 40.06 281 THR A N 1
ATOM 2229 C CA . THR A 1 281 ? 44.336 38.921 -7.775 1.00 40.06 281 THR A CA 1
ATOM 2230 C C . THR A 1 281 ? 45.512 38.467 -6.905 1.00 40.06 281 THR A C 1
ATOM 2232 O O . THR A 1 281 ? 45.576 38.806 -5.725 1.00 40.06 281 THR A O 1
ATOM 2235 N N . SER A 1 282 ? 46.463 37.729 -7.484 1.00 44.59 282 SER A N 1
ATOM 2236 C CA . SER A 1 282 ? 47.741 37.403 -6.836 1.00 44.59 282 SER A CA 1
ATOM 2237 C C . SER A 1 282 ? 48.629 38.653 -6.715 1.00 44.59 282 SER A C 1
ATOM 2239 O O . SER A 1 282 ? 48.669 39.443 -7.661 1.00 44.59 282 SER A O 1
ATOM 2241 N N . PRO A 1 283 ? 49.368 38.846 -5.606 1.00 48.09 283 PRO A N 1
ATOM 2242 C CA . PRO A 1 283 ? 50.300 39.962 -5.482 1.00 48.09 283 PRO A CA 1
ATOM 2243 C C . PRO A 1 283 ? 51.546 39.767 -6.375 1.00 48.09 283 PRO A C 1
ATOM 2245 O O . PRO A 1 283 ? 51.940 38.627 -6.648 1.00 48.09 283 PRO A O 1
ATOM 2248 N N . PRO A 1 284 ? 52.173 40.860 -6.851 1.00 46.19 284 PRO A N 1
ATOM 2249 C CA . PRO A 1 284 ? 53.286 40.803 -7.796 1.00 46.19 284 PRO A CA 1
ATOM 2250 C C . PRO A 1 284 ? 54.580 40.285 -7.146 1.00 46.19 284 PRO A C 1
ATOM 2252 O O . PRO A 1 284 ? 54.902 40.616 -6.006 1.00 46.19 284 PRO A O 1
ATOM 2255 N N . LYS A 1 285 ? 55.348 39.483 -7.898 1.00 46.06 285 LYS A N 1
ATOM 2256 C CA . LYS A 1 285 ? 56.692 39.017 -7.510 1.00 46.06 285 LYS A CA 1
ATOM 2257 C C . LYS A 1 285 ? 57.713 40.169 -7.562 1.00 46.06 285 LYS A C 1
ATOM 2259 O O . LYS A 1 285 ? 57.710 40.899 -8.554 1.00 46.06 285 LYS A O 1
ATOM 2264 N N . PRO A 1 286 ? 58.625 40.289 -6.580 1.00 47.12 286 PRO A N 1
ATOM 2265 C CA . PRO A 1 286 ? 59.732 41.242 -6.645 1.00 47.12 286 PRO A CA 1
ATOM 2266 C C . PRO A 1 286 ? 60.868 40.784 -7.594 1.00 47.12 286 PRO A C 1
ATOM 2268 O O . PRO A 1 286 ? 60.949 39.591 -7.915 1.00 47.12 286 PRO A O 1
ATOM 2271 N N . PRO A 1 287 ? 61.728 41.710 -8.073 1.00 45.09 287 PRO A N 1
ATOM 2272 C CA . PRO A 1 287 ? 62.701 41.464 -9.144 1.00 45.09 287 PRO A CA 1
ATOM 2273 C C . PRO A 1 287 ? 63.970 40.716 -8.703 1.00 45.09 287 PRO A C 1
ATOM 2275 O O . PRO A 1 287 ? 64.316 40.677 -7.527 1.00 45.09 287 PRO A O 1
ATOM 2278 N N . LYS A 1 288 ? 64.658 40.138 -9.698 1.00 44.91 288 LYS A N 1
ATOM 2279 C CA . LYS A 1 288 ? 65.912 39.371 -9.602 1.00 44.91 288 LYS A CA 1
ATOM 2280 C C . LYS A 1 288 ? 67.145 40.263 -9.434 1.00 44.91 288 LYS A C 1
ATOM 2282 O O . LYS A 1 288 ? 67.249 41.233 -10.166 1.00 44.91 288 LYS A O 1
ATOM 2287 N N . ASP A 1 289 ? 68.098 39.792 -8.630 1.00 40.03 289 ASP A N 1
ATOM 2288 C CA . ASP A 1 289 ? 69.567 39.953 -8.699 1.00 40.03 289 ASP A CA 1
ATOM 2289 C C . ASP A 1 289 ? 70.144 39.061 -7.567 1.00 40.03 289 ASP A C 1
ATOM 2291 O O . ASP A 1 289 ? 69.449 38.845 -6.581 1.00 40.03 289 ASP A O 1
ATOM 2295 N N . GLN A 1 290 ? 71.330 38.451 -7.550 1.00 36.09 290 GLN A N 1
ATOM 2296 C CA . GLN A 1 290 ? 72.459 38.242 -8.453 1.00 36.09 290 GLN A CA 1
ATOM 2297 C C . GLN A 1 290 ? 73.298 37.094 -7.829 1.00 36.09 290 GLN A C 1
ATOM 2299 O O . GLN A 1 290 ? 73.348 36.984 -6.612 1.00 36.09 290 GLN A O 1
ATOM 2304 N N . LYS A 1 291 ? 73.885 36.254 -8.697 1.00 37.34 291 LYS A N 1
ATOM 2305 C CA . LYS A 1 291 ? 75.208 35.576 -8.647 1.00 37.34 291 LYS A CA 1
ATOM 2306 C C . LYS A 1 291 ? 75.832 35.106 -7.311 1.00 37.34 291 LYS A C 1
ATOM 2308 O O . LYS A 1 291 ? 75.951 35.882 -6.384 1.00 37.34 291 LYS A O 1
ATOM 2313 N N . ASP A 1 292 ? 76.326 33.860 -7.316 1.00 38.78 292 ASP A N 1
ATOM 2314 C CA . ASP A 1 292 ? 77.724 33.451 -7.012 1.00 38.78 292 ASP A CA 1
ATOM 2315 C C . ASP A 1 292 ? 77.799 31.911 -7.101 1.00 38.78 292 ASP A C 1
ATOM 2317 O O . ASP A 1 292 ? 77.031 31.196 -6.469 1.00 38.78 292 ASP A O 1
ATOM 2321 N N . GLU A 1 293 ? 78.365 31.360 -8.174 1.00 38.22 293 GLU A N 1
ATOM 2322 C CA . GLU A 1 293 ? 79.759 30.912 -8.343 1.00 38.22 293 GLU A CA 1
ATOM 2323 C C . GLU A 1 293 ? 79.961 29.411 -8.032 1.00 38.22 293 GLU A C 1
ATOM 2325 O O . GLU A 1 293 ? 79.318 28.806 -7.185 1.00 38.22 293 GLU A O 1
ATOM 2330 N N . ARG A 1 294 ? 80.770 28.793 -8.900 1.00 37.47 294 ARG A N 1
ATOM 2331 C CA . ARG A 1 294 ? 81.020 27.354 -9.152 1.00 37.47 294 ARG A CA 1
ATOM 2332 C C . ARG A 1 294 ? 82.036 26.790 -8.105 1.00 37.47 294 ARG A C 1
ATOM 2334 O O . ARG A 1 294 ? 82.345 27.549 -7.196 1.00 37.47 294 ARG A O 1
ATOM 2341 N N . PRO A 1 295 ? 82.662 25.579 -8.208 1.00 46.81 295 PRO A N 1
ATOM 2342 C CA . PRO A 1 295 ? 82.684 24.613 -9.321 1.00 46.81 295 PRO A CA 1
ATOM 2343 C C . PRO A 1 295 ? 82.774 23.098 -9.009 1.00 46.81 295 PRO A C 1
ATOM 2345 O O . PRO A 1 295 ? 83.191 22.662 -7.947 1.00 46.81 295 PRO A O 1
ATOM 2348 N N . GLY A 1 296 ? 82.551 22.307 -10.069 1.00 33.94 296 GLY A N 1
ATOM 2349 C CA . GLY A 1 296 ? 83.424 21.176 -10.410 1.00 33.94 296 GLY A CA 1
ATOM 2350 C C . GLY A 1 296 ? 82.975 19.783 -9.965 1.00 33.94 296 GLY A C 1
ATOM 2351 O O . GLY A 1 296 ? 82.620 19.571 -8.816 1.00 33.94 296 GLY A O 1
ATOM 2352 N N . GLY A 1 297 ? 83.083 18.809 -10.879 1.00 35.53 297 GLY A N 1
ATOM 2353 C CA . GLY A 1 297 ? 83.244 17.409 -10.471 1.00 35.53 297 GLY A CA 1
ATOM 2354 C C . GLY A 1 297 ? 82.494 16.335 -11.259 1.00 35.53 297 GLY A C 1
ATOM 2355 O O . GLY A 1 297 ? 81.571 15.740 -10.735 1.00 35.53 297 GLY A O 1
ATOM 2356 N N . ILE A 1 298 ? 82.984 16.037 -12.467 1.00 43.16 298 ILE A N 1
ATOM 2357 C CA . ILE A 1 298 ? 83.224 14.671 -12.984 1.00 43.16 298 ILE A CA 1
ATOM 2358 C C . ILE A 1 298 ? 82.010 13.752 -13.281 1.00 43.16 298 ILE A C 1
ATOM 2360 O O . ILE A 1 298 ? 81.370 13.170 -12.414 1.00 43.16 298 ILE A O 1
ATOM 2364 N N . ARG A 1 299 ? 81.822 13.510 -14.589 1.00 44.91 299 ARG A N 1
ATOM 2365 C CA . ARG A 1 299 ? 81.190 12.319 -15.185 1.00 44.91 299 ARG A CA 1
ATOM 2366 C C . ARG A 1 299 ? 82.077 11.092 -14.978 1.00 44.91 299 ARG A C 1
ATOM 2368 O O . ARG A 1 299 ? 83.214 11.159 -15.432 1.00 44.91 299 ARG A O 1
ATOM 2375 N N . ILE A 1 300 ? 81.522 9.964 -14.523 1.00 48.59 300 ILE A N 1
ATOM 2376 C CA . ILE A 1 300 ? 81.910 8.617 -14.988 1.00 48.59 300 ILE A CA 1
ATOM 2377 C C . ILE A 1 300 ? 80.684 7.680 -14.887 1.00 48.59 300 ILE A C 1
ATOM 2379 O O . ILE A 1 300 ? 80.204 7.415 -13.794 1.00 48.59 300 ILE A O 1
ATOM 2383 N N . ASN A 1 301 ? 80.193 7.177 -16.025 1.00 41.12 301 ASN A N 1
ATOM 2384 C CA . ASN A 1 301 ? 79.525 5.866 -16.134 1.00 41.12 301 ASN A CA 1
ATOM 2385 C C . ASN A 1 301 ? 80.612 4.891 -16.618 1.00 41.12 301 ASN A C 1
ATOM 2387 O O . ASN A 1 301 ? 81.415 5.310 -17.462 1.00 41.12 301 ASN A O 1
ATOM 2391 N N . PRO A 1 302 ? 80.669 3.625 -16.157 1.00 57.94 302 PRO A N 1
ATOM 2392 C CA . PRO A 1 302 ? 79.997 2.587 -16.955 1.00 57.94 302 PRO A CA 1
ATOM 2393 C C . PRO A 1 302 ? 79.555 1.300 -16.214 1.00 57.94 302 PRO A C 1
ATOM 2395 O O . PRO A 1 302 ? 80.054 0.976 -15.139 1.00 57.94 302 PRO A O 1
ATOM 2398 N N . ARG A 1 303 ? 78.761 0.523 -16.970 1.00 40.97 303 ARG A N 1
ATOM 2399 C CA . ARG A 1 303 ? 78.299 -0.874 -16.826 1.00 40.97 303 ARG A CA 1
ATOM 2400 C C . ARG A 1 303 ? 76.957 -1.081 -16.140 1.00 40.97 303 ARG A C 1
ATOM 2402 O O . ARG A 1 303 ? 76.876 -0.949 -14.906 1.00 40.97 303 ARG A O 1
#

Radius of gyration: 36.17 Å; chains: 1; bounding box: 119×62×98 Å